Protein 3TBD (pdb70)

Secondary structure (DSSP, 8-state):
----SEEEEEETTEEEEEE--B-PPPEEGGGG-EEEEESTT-BS-SS-EEE--SS--SS--EEE-TTSTTT---GGGGSS---TT----EEBPPSTTTTS---EEEEEEEEEEEEE-S-EEEEESS---SEEEEEEESSTTSS-EEEEEEESSHHHHHS--B--GGG--GGGTT---EE-TTTTTTTSS---EEEE-SHHHHHHHHTTTT--HHHHHHHHHHSTTHHHHTEEEEEEEEEEE---TTS---TT-GGG---EEEEEE-EEEE--TTB-S-EEEETTEEEE---TTEESTTS-EE-TT-BSS-----B--STTT-B----B---

Radius of gyration: 23.11 Å; Cα contacts (8 Å, |Δi|>4): 850; chains: 1; bounding box: 42×57×72 Å

CATH classification: 2.10.25.10 (+1 more: 2.60.120.260)

Nearest PDB structures (foldseek):
  3tbd-assembly1_A  TM=1.003E+00  e=6.405E-80  Homo sapiens
  3zyg-assembly2_B  TM=9.939E-01  e=1.714E-68  Homo sapiens
  3zyi-assembly1_B  TM=9.667E-01  e=7.213E-60  Homo sapiens
  3zyj-assembly2_D  TM=9.618E-01  e=1.451E-51  Homo sapiens
  2y38-assembly1_A  TM=7.948E-01  e=8.554E-22  Mus musculus

Solvent-accessible surface area: 17023 Å² total; per-residue (Å²): 109,19,94,86,4,74,33,150,49,106,77,156,174,20,82,50,122,71,60,58,1,0,16,5,174,69,35,152,0,26,82,76,22,134,50,107,28,65,76,116,65,11,40,4,4,126,107,67,37,99,13,5,20,103,143,79,43,162,98,2,82,62,76,1,22,52,100,53,125,130,56,20,24,35,35,170,25,0,27,44,196,69,123,176,70,123,51,40,32,0,1,1,40,4,13,69,146,64,97,43,79,6,80,1,46,0,2,1,28,7,92,7,15,0,13,3,32,35,18,0,25,0,14,1,29,50,15,16,1,1,10,0,8,0,17,5,2,54,42,62,29,180,88,70,81,54,1,0,32,0,0,48,57,0,114,150,40,55,58,48,56,59,90,91,1,116,79,22,61,80,100,23,1,73,117,44,1,0,0,27,74,22,1,146,110,2,25,50,113,141,95,78,75,1,79,0,4,0,115,46,0,28,24,45,16,1,21,140,104,45,204,74,72,85,37,4,22,40,105,21,71,64,37,175,41,2,52,87,16,6,2,0,4,5,0,43,0,107,0,49,107,0,10,33,22,36,75,185,26,64,140,142,33,21,69,83,6,2,0,0,0,2,27,0,40,2,40,0,41,1,56,4,19,6,0,0,42,108,18,45,101,142,155,42,16,4,29,6,77,32,42,2,38,1,45,21,83,28,0,37,102,8,89,166,124,58,126,74,132,91,75,79,40,6,13,7,44,97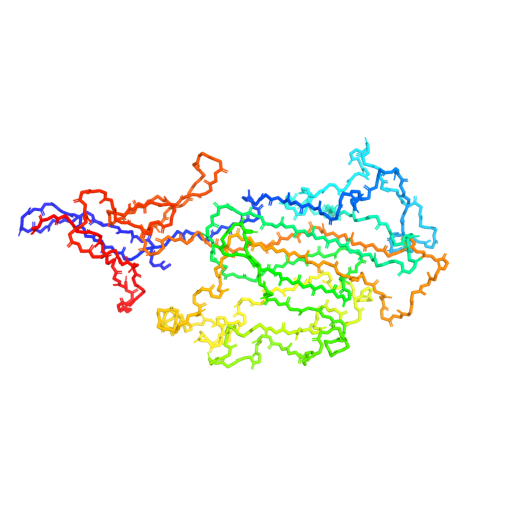,60,97,130,16,27,36,35,20,8,37,50,94,128

Sequence (331 aa):
DYDDICKSSWVTTDEGPTWEEFYACQPKKVMRLKDYVKVKVEPSSGITCGDPPERFCSHENPYLCSSNECDASNPDLAHPPRRLMFDKEEEEEGLATYWQSITWSRRYPSPLEANITLSWNKTTVELTDDVVMTFEYGRPTVMVLEKSLDNGRTWQQPYQFYAEDCMEAFGMSARRARDMSSSSAHRVLCTEEYSRWWAGSKKEKHVRFEVRDRFAIFAGPDLRNMDNLYTRRLESSAKGLKEEFFTLTDLRRMRLLRPALGGTYVQRENLYKYFYAISNIEVIGRCKCNLHANLCSMREGSLQCECEHNTTGPDCGKCKKNFRTRRSSWRAGSYLPLPHGSPNACAAAG

InterPro domains:
  IPR000742 EGF-like domain [PS00022] (475-486)
  IPR000742 EGF-like domain [PS01186] (475-486)
  IPR000742 EGF-like domain [PS50026] (452-487)
  IPR000742 EGF-like domain [SM00181] (455-487)
  IPR002049 Laminin-type EGF domain [PF00053] (287-328)
  IPR002049 Laminin-type EGF domain [PF00053] (409-456)
  IPR002049 Laminin-type EGF domain [PS01248] (373-409)
  IPR002049 Laminin-type EGF domain [PS01248] (427-456)
  IPR002049 Laminin-type EGF domain [PS50027] (409-453)
  IPR002049 Laminin-type EGF domain [SM00180] (287-344)
  IPR002049 Laminin-type EGF domain [SM00180] (353-406)
  IPR002049 Laminin-type EGF domain [SM00180] (409-451)
  IPR002049 Laminin-type EGF domain [cd00055] (286-332)
  IPR002049 Laminin-type EGF domain [cd00055] (353-401)
  IPR002049 Laminin-type EGF domain [cd00055] (409-446)
  IPR008211 Laminin, N-terminal [PF00055] (39-285)
  IPR008211 Laminin, N-terminal [PS51117] (35-286)
  IPR008211 Laminin, N-terminal [SM00136] (33-285)
  IPR050440 Laminin/Netrin Extracellular Matrix [PTHR10574] (19-499)
  IPR056863 Laminin/attractin/netrin-like, EGF domain [PF24973] (353-396)

B-factor: mean 29.26, std 12.09, range [12.83, 79.25]

GO terms:
  GO:0005886 plasma membrane (C, EXP)
  GO:0005576 extracellular region (C, TAS)
  GO:0005886 plasma membrane (C, TAS)
  GO:0005515 protein binding (F, IPI)
  GO:0005886 plasma membrane (C, IDA)

Structure (mmCIF, N/CA/C/O backbone):
data_3TBD
#
_entry.id   3TBD
#
_cell.length_a   63.134
_cell.length_b   63.134
_cell.length_c   190.640
_cell.angle_alpha   90.00
_cell.angle_beta   90.00
_cell.angle_gamma   120.00
#
_symmetry.space_group_name_H-M   'P 32 2 1'
#
loop_
_entity.id
_entity.type
_entity.pdbx_description
1 polymer Netrin-G2
2 branched 2-acetamido-2-deoxy-beta-D-glucopyranose-(1-4)-2-acetamido-2-deoxy-beta-D-glucopyranose
3 non-polymer 'CALCIUM ION'
4 non-polymer 'PHOSPHATE ION'
5 non-polymer 'CHLORIDE ION'
6 water water
#
loop_
_atom_site.group_PDB
_atom_site.id
_atom_site.type_symbol
_atom_site.label_atom_id
_atom_site.label_alt_id
_atom_site.label_comp_id
_atom_site.label_asym_id
_atom_site.label_entity_id
_atom_site.label_seq_id
_atom_site.pdbx_PDB_ins_code
_atom_site.Cartn_x
_atom_site.Cartn_y
_atom_site.Cartn_z
_atom_site.occupancy
_atom_site.B_iso_or_equiv
_atom_site.auth_seq_id
_atom_site.auth_comp_id
_atom_site.auth_asym_id
_atom_site.auth_atom_id
_atom_site.pdbx_PDB_model_num
ATOM 1 N N . ASP A 1 1 ? -11.482 15.740 25.352 1.00 37.62 1 ASP A N 1
ATOM 2 C CA . ASP A 1 1 ? -10.555 14.895 26.219 1.00 36.86 1 ASP A CA 1
ATOM 3 C C . ASP A 1 1 ? -10.305 15.664 27.524 1.00 33.25 1 ASP A C 1
ATOM 4 O O . ASP A 1 1 ? -10.386 16.901 27.452 1.00 33.57 1 ASP A O 1
ATOM 9 N N . TYR A 1 2 ? -9.956 14.998 28.657 1.00 30.19 2 TYR A N 1
ATOM 10 C CA . TYR A 1 2 ? -9.651 15.774 29.899 1.00 26.15 2 TYR A CA 1
ATOM 11 C C . TYR A 1 2 ? -10.833 16.712 30.164 1.00 23.36 2 TYR A C 1
ATOM 12 O O . TYR A 1 2 ? -10.678 17.919 30.379 1.00 22.85 2 TYR A O 1
ATOM 21 N N . ASP A 1 3 ? -12.052 16.148 30.123 1.00 22.96 3 ASP A N 1
ATOM 22 C CA A ASP A 1 3 ? -13.251 16.973 30.146 0.50 23.63 3 ASP A CA 1
ATOM 23 C CA B ASP A 1 3 ? -13.275 16.907 30.136 0.50 22.95 3 ASP A CA 1
ATOM 24 C C . ASP A 1 3 ? -13.859 17.245 31.507 1.00 22.98 3 ASP A C 1
ATOM 25 O O . ASP A 1 3 ? -14.643 18.170 31.619 1.00 22.86 3 ASP A O 1
ATOM 34 N N . ILE A 1 4 ? -13.531 16.418 32.517 1.00 22.27 4 ILE A N 1
ATOM 35 C CA . ILE A 1 4 ? -14.174 16.496 33.841 1.00 22.43 4 ILE A CA 1
ATOM 36 C C . ILE A 1 4 ? -13.134 16.822 34.880 1.00 20.09 4 ILE A C 1
ATOM 37 O O . ILE A 1 4 ? -12.105 16.150 34.858 1.00 22.28 4 ILE A O 1
ATOM 42 N N . CYS A 1 5 ? -13.372 17.779 35.772 1.00 18.76 5 CYS A N 1
ATOM 43 C CA . CYS A 1 5 ? -12.318 18.122 36.761 1.00 18.89 5 CYS A CA 1
ATOM 44 C C . CYS A 1 5 ? -12.495 17.273 38.053 1.00 19.75 5 CYS A C 1
ATOM 45 O O . CYS A 1 5 ? -11.578 17.145 38.817 1.00 20.44 5 CYS A O 1
ATOM 48 N N . LYS A 1 6 ? -13.732 16.878 38.362 1.00 20.76 6 LYS A N 1
ATOM 49 C CA . LYS A 1 6 ? -13.930 16.264 39.699 1.00 21.04 6 LYS A CA 1
ATOM 50 C C . LYS A 1 6 ? -15.207 15.407 39.603 1.00 24.47 6 LYS A C 1
ATOM 51 O O . LYS A 1 6 ? -16.103 15.695 38.796 1.00 24.44 6 LYS A O 1
ATOM 57 N N A SER A 1 7 ? -15.258 14.370 40.444 0.50 22.32 7 SER A N 1
ATOM 58 N N B SER A 1 7 ? -15.326 14.401 40.464 0.50 22.62 7 SER A N 1
ATOM 59 C CA A SER A 1 7 ? -16.420 13.516 40.561 0.50 22.96 7 SER A CA 1
ATOM 60 C CA B SER A 1 7 ? -16.571 13.660 40.523 0.50 23.45 7 SER A CA 1
ATOM 61 C C A SER A 1 7 ? -16.746 13.384 42.054 0.50 22.14 7 SER A C 1
ATOM 62 C C B SER A 1 7 ? -16.778 13.161 41.928 0.50 23.02 7 SER A C 1
ATOM 63 O O A SER A 1 7 ? -15.867 13.465 42.904 0.50 19.40 7 SER A O 1
ATOM 64 O O B SER A 1 7 ? -15.847 12.692 42.566 0.50 22.16 7 SER A O 1
ATOM 69 N N . TRP A 1 8 ? -18.029 13.265 42.369 1.00 23.27 8 TRP A N 1
ATOM 70 C CA . TRP A 1 8 ? -18.443 13.029 43.759 1.00 24.01 8 TRP A CA 1
ATOM 71 C C . TRP A 1 8 ? -18.709 11.493 43.905 1.00 27.50 8 TRP A C 1
ATOM 72 O O . TRP A 1 8 ? -19.586 10.979 43.248 1.00 26.20 8 TRP A O 1
ATOM 83 N N . VAL A 1 9 ? -17.897 10.818 44.705 1.00 29.93 9 VAL A N 1
ATOM 84 C CA . VAL A 1 9 ? -17.935 9.360 44.858 1.00 33.62 9 VAL A CA 1
ATOM 85 C C . VAL A 1 9 ? -18.025 9.052 46.361 1.00 35.63 9 VAL A C 1
ATOM 86 O O . VAL A 1 9 ? -17.982 9.928 47.199 1.00 34.54 9 VAL A O 1
ATOM 90 N N . THR A 1 10 ? -18.184 7.792 46.715 1.00 41.71 10 THR A N 1
ATOM 91 C CA . THR A 1 10 ? -18.221 7.457 48.130 1.00 46.94 10 THR A CA 1
ATOM 92 C C . THR A 1 10 ? -17.213 6.354 48.390 1.00 50.32 10 THR A C 1
ATOM 93 O O . THR A 1 10 ? -17.257 5.312 47.728 1.00 50.54 10 THR A O 1
ATOM 97 N N . THR A 1 11 ? -16.265 6.673 49.266 1.00 55.07 11 THR A N 1
ATOM 98 C CA . THR A 1 11 ? -15.292 5.734 49.818 1.00 60.79 11 THR A CA 1
ATOM 99 C C . THR A 1 11 ? -15.567 5.681 51.329 1.00 63.65 11 THR A C 1
ATOM 100 O O . THR A 1 11 ? -16.296 6.523 51.863 1.00 64.48 11 THR A O 1
ATOM 104 N N . ASP A 1 12 ? -14.994 4.727 52.051 1.00 66.83 12 ASP A N 1
ATOM 105 C CA . ASP A 1 12 ? -15.077 4.859 53.505 1.00 68.71 12 ASP A CA 1
ATOM 106 C C . ASP A 1 12 ? -13.762 5.459 53.986 1.00 68.72 12 ASP A C 1
ATOM 107 O O . ASP A 1 12 ? -12.747 4.752 53.949 1.00 69.40 12 ASP A O 1
ATOM 112 N N . GLU A 1 13 ? -13.732 6.720 54.458 1.00 68.14 13 GLU A N 1
ATOM 113 C CA . GLU A 1 13 ? -14.858 7.570 54.966 1.00 67.01 13 GLU A CA 1
ATOM 114 C C . GLU A 1 13 ? -16.053 8.290 54.277 1.00 64.71 13 GLU A C 1
ATOM 115 O O . GLU A 1 13 ? -16.219 9.504 54.443 1.00 65.48 13 GLU A O 1
ATOM 121 N N . GLY A 1 14 ? -16.907 7.539 53.580 1.00 61.21 14 GLY A N 1
ATOM 122 C CA . GLY A 1 14 ? -18.118 8.066 52.899 1.00 57.06 14 GLY A CA 1
ATOM 123 C C . GLY A 1 14 ? -17.836 8.997 51.703 1.00 52.98 14 GLY A C 1
ATOM 124 O O . GLY A 1 14 ? -16.833 8.848 50.998 1.00 52.54 14 GLY A O 1
ATOM 125 N N . PRO A 1 15 ? -18.728 9.980 51.496 1.00 49.70 15 PRO A N 1
ATOM 126 C CA . PRO A 1 15 ? -18.755 10.814 50.301 1.00 46.42 15 PRO A CA 1
ATOM 127 C C . PRO A 1 15 ? -17.528 11.699 50.183 1.00 42.93 15 PRO A C 1
ATOM 128 O O . PRO A 1 15 ? -17.136 12.371 51.163 1.00 43.11 15 PRO A O 1
ATOM 132 N N . THR A 1 16 ? -16.930 11.748 48.983 1.00 37.88 16 THR A N 1
ATOM 133 C CA . THR A 1 16 ? -15.761 12.626 48.799 1.00 33.95 16 THR A CA 1
ATOM 134 C C . THR A 1 16 ? -15.557 12.984 47.292 1.00 29.97 16 THR A C 1
ATOM 135 O O . THR A 1 16 ? -16.048 12.277 46.419 1.00 27.04 16 THR A O 1
ATOM 139 N N . TRP A 1 17 ? -14.821 14.049 47.023 1.00 27.72 17 TRP A 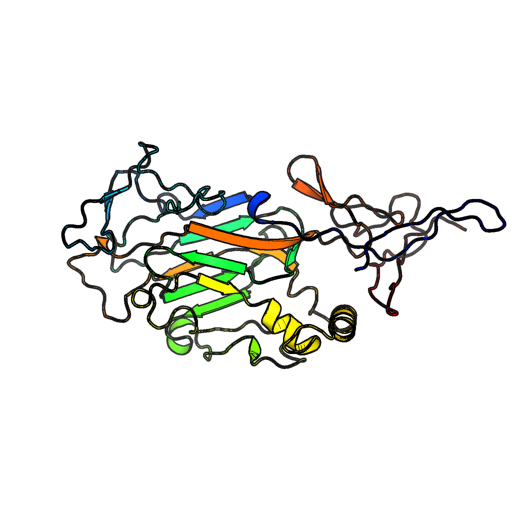N 1
ATOM 140 C CA . TRP A 1 17 ? -14.500 14.369 45.612 1.00 26.08 17 TRP A CA 1
ATOM 141 C C . TRP A 1 17 ? -13.262 13.575 45.156 1.00 25.85 17 TRP A C 1
ATOM 142 O O . TRP A 1 17 ? -12.335 13.338 45.959 1.00 27.43 17 TRP A O 1
ATOM 153 N N . GLU A 1 18 ? -13.267 13.098 43.915 1.00 23.71 18 GLU A N 1
ATOM 154 C CA A GLU A 1 18 ? -12.039 12.633 43.248 0.50 24.04 18 GLU A CA 1
ATOM 155 C CA B GLU A 1 18 ? -12.044 12.661 43.268 0.50 23.68 18 GLU A CA 1
ATOM 156 C C . GLU A 1 18 ? -11.744 13.636 42.116 1.00 23.02 18 GLU A C 1
ATOM 157 O O . GLU A 1 18 ? -12.679 14.087 41.427 1.00 21.33 18 GLU A O 1
ATOM 168 N N . PHE A 1 19 ? -10.486 13.970 41.954 1.00 21.01 19 PHE A N 1
ATOM 169 C CA . PHE A 1 19 ? -10.062 15.009 40.966 1.00 20.63 19 PHE A CA 1
ATOM 170 C C . PHE A 1 19 ? -9.397 14.443 39.780 1.00 20.01 19 PHE A C 1
ATOM 171 O O . PHE A 1 19 ? -8.660 13.416 39.876 1.00 20.16 19 PHE A O 1
ATOM 179 N N . TYR A 1 20 ? -9.576 15.114 38.639 1.00 20.53 20 TYR A N 1
ATOM 180 C CA . TYR A 1 20 ? -8.913 14.689 37.424 1.00 18.90 20 TYR A CA 1
ATOM 181 C C . TYR A 1 20 ? -8.369 15.904 36.663 1.00 19.18 20 TYR A C 1
ATOM 182 O O . TYR A 1 20 ? -8.983 16.958 36.742 1.00 18.06 20 TYR A O 1
ATOM 191 N N . ALA A 1 21 ? -7.269 15.693 35.930 1.00 18.83 21 ALA A N 1
ATOM 192 C CA . ALA A 1 21 ? -6.734 16.758 35.035 1.00 18.77 21 ALA A CA 1
ATOM 193 C C . ALA A 1 21 ? -7.836 17.214 34.040 1.00 18.71 21 ALA A C 1
ATOM 194 O O . ALA A 1 21 ? -8.588 16.370 33.490 1.00 17.79 21 ALA A O 1
ATOM 196 N N . CYS A 1 22 ? -7.973 18.524 33.817 1.00 17.90 22 CYS A N 1
ATOM 197 C CA . CYS A 1 22 ? -9.087 18.938 32.996 1.00 17.38 22 CYS A CA 1
ATOM 198 C C . CYS A 1 22 ? -8.768 20.226 32.258 1.00 17.65 22 CYS A C 1
ATOM 199 O O . CYS A 1 22 ? -8.029 21.081 32.787 1.00 16.63 22 CYS A O 1
ATOM 202 N N . GLN A 1 23 ? -9.426 20.401 31.097 1.00 17.06 23 GLN A N 1
ATOM 203 C CA . GLN A 1 23 ? -9.275 21.661 30.329 1.00 18.10 23 GLN A CA 1
ATOM 204 C C . GLN A 1 23 ? -10.602 22.146 29.747 1.00 19.35 23 GLN A C 1
ATOM 205 O O . GLN A 1 23 ? -11.549 21.331 29.554 1.00 19.02 23 GLN A O 1
ATOM 211 N N . PRO A 1 24 ? -10.735 23.469 29.529 1.00 19.30 24 PRO A N 1
ATOM 212 C CA . PRO A 1 24 ? -11.990 24.013 29.015 1.00 19.33 24 PRO A CA 1
ATOM 213 C C . PRO A 1 24 ? -12.131 23.776 27.469 1.00 18.82 24 PRO A C 1
ATOM 214 O O . PRO A 1 24 ? -11.202 23.313 26.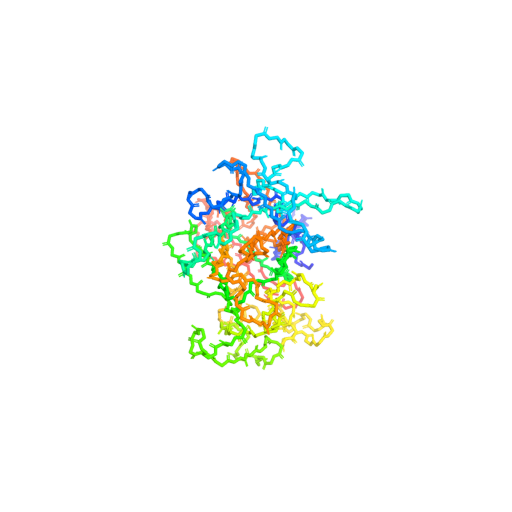788 1.00 17.96 24 PRO A O 1
ATOM 218 N N . LYS A 1 25 ? -13.332 24.048 26.968 1.00 19.51 25 LYS A N 1
ATOM 219 C CA A LYS A 1 25 ? -13.607 23.739 25.565 0.50 20.38 25 LYS A CA 1
ATOM 220 C CA B LYS A 1 25 ? -13.676 23.789 25.568 0.50 20.02 25 LYS A CA 1
ATOM 221 C C . LYS A 1 25 ? -12.974 24.794 24.642 1.00 19.19 25 LYS A C 1
ATOM 222 O O . LYS A 1 25 ? -12.625 25.885 25.067 1.00 19.72 25 LYS A O 1
ATOM 233 N N . VAL A 1 26 ? -12.773 24.360 23.412 1.00 20.87 26 VAL A N 1
ATOM 234 C CA . VAL A 1 26 ? -12.280 25.246 22.335 1.00 19.02 26 VAL A CA 1
ATOM 235 C C . VAL A 1 26 ? -13.368 26.273 22.050 1.00 18.05 26 VAL A C 1
ATOM 236 O O . VAL A 1 26 ? -14.616 25.995 22.064 1.00 18.39 26 VAL A O 1
ATOM 240 N N . MET A 1 27 ? -12.910 27.498 21.809 1.00 17.15 27 MET A N 1
ATOM 241 C CA . MET A 1 27 ? -13.764 28.670 21.569 1.00 18.21 27 MET A CA 1
ATOM 242 C C . MET A 1 27 ? -13.365 29.385 20.255 1.00 17.46 27 MET A C 1
ATOM 243 O O . MET A 1 27 ? -12.221 29.226 19.738 1.00 17.34 27 MET A O 1
ATOM 248 N N . ARG A 1 28 ? -14.319 30.150 19.745 1.00 15.88 28 ARG A N 1
ATOM 249 C CA . ARG A 1 28 ? -14.043 31.138 18.686 1.00 15.43 28 ARG A CA 1
ATOM 250 C C . ARG A 1 28 ? -13.419 32.313 19.403 1.00 15.51 28 ARG A C 1
ATOM 251 O O . ARG A 1 28 ? -14.123 33.208 19.889 1.00 18.22 28 ARG A O 1
ATOM 259 N N . LEU A 1 29 ? -12.090 32.311 19.492 1.00 15.69 29 LEU A N 1
ATOM 260 C CA . LEU A 1 29 ? -11.408 33.374 20.246 1.00 15.00 29 LEU A CA 1
ATOM 261 C C . LEU A 1 29 ? -11.563 34.768 19.591 1.00 16.85 29 LEU A C 1
ATOM 262 O O . LEU A 1 29 ? -11.506 35.788 20.292 1.00 17.08 29 LEU A O 1
ATOM 267 N N . LYS A 1 30 ? -11.892 34.868 18.297 1.00 15.89 30 LYS A N 1
ATOM 268 C CA . LYS A 1 30 ? -12.191 36.229 17.779 1.00 16.38 30 LYS A CA 1
ATOM 269 C C . LYS A 1 30 ? -13.397 36.893 18.452 1.00 17.74 30 LYS A C 1
ATOM 270 O O . LYS A 1 30 ? -13.525 38.119 18.388 1.00 19.31 30 LYS A O 1
ATOM 276 N N . ASP A 1 31 ? -14.256 36.085 19.087 1.00 16.22 31 ASP A N 1
ATOM 277 C CA . ASP A 1 31 ? -15.489 36.655 19.734 1.00 19.40 31 ASP A CA 1
ATOM 278 C C . ASP A 1 31 ? -15.111 37.389 21.050 1.00 21.02 31 ASP A C 1
ATOM 279 O O . ASP A 1 31 ? -15.948 38.129 21.618 1.00 20.67 31 ASP A O 1
ATOM 284 N N . TYR A 1 32 ? -13.860 37.169 21.525 1.00 18.69 32 TYR A N 1
ATOM 285 C CA . TYR A 1 32 ? -13.383 37.746 22.806 1.00 19.32 32 TYR A CA 1
ATOM 286 C C . TYR A 1 32 ? -12.221 38.705 22.656 1.00 19.89 32 TYR A C 1
ATOM 287 O O . TYR A 1 32 ? -11.631 39.180 23.644 1.00 21.28 32 TYR A O 1
ATOM 296 N N . VAL A 1 33 ? -11.842 38.987 21.423 1.00 18.87 33 VAL A N 1
ATOM 297 C CA . VAL A 1 33 ? -10.571 39.714 21.244 1.00 18.03 33 VAL A CA 1
ATOM 298 C C . VAL A 1 33 ? -10.795 41.222 21.377 1.00 17.89 33 VAL A C 1
ATOM 299 O O . VAL A 1 33 ? -11.890 41.712 21.091 1.00 18.26 33 VAL A O 1
ATOM 303 N N . LYS A 1 34 ? -9.762 41.924 21.804 1.00 17.25 34 LYS A N 1
ATOM 304 C CA . LYS A 1 34 ? -9.787 43.398 21.681 1.00 18.32 34 LYS A CA 1
ATOM 305 C C . LYS A 1 34 ? -8.720 43.805 20.674 1.00 18.48 34 LYS A C 1
ATOM 306 O O . LYS A 1 34 ? -7.564 43.310 20.723 1.00 19.83 34 LYS A O 1
ATOM 312 N N . VAL A 1 35 ? -9.098 44.648 19.704 1.00 19.03 35 VAL A N 1
ATOM 313 C CA . VAL A 1 35 ? -8.177 44.942 18.602 1.00 17.90 35 VAL A CA 1
ATOM 314 C C . VAL A 1 35 ? -7.628 46.389 18.696 1.00 17.54 35 VAL A C 1
ATOM 315 O O . VAL A 1 35 ? -8.394 47.309 19.104 1.00 18.36 35 VAL A O 1
ATOM 319 N N . LYS A 1 36 ? -6.408 46.595 18.270 1.00 18.16 36 LYS A N 1
ATOM 320 C CA . LYS A 1 36 ? -5.866 47.983 18.118 1.00 22.04 36 LYS A CA 1
ATOM 321 C C . LYS A 1 36 ? -5.291 48.011 16.726 1.00 22.01 36 LYS A C 1
ATOM 322 O O . LYS A 1 36 ? -4.607 47.094 16.349 1.00 22.49 36 LYS A O 1
ATOM 328 N N . VAL A 1 37 ? -5.613 49.027 15.915 1.00 18.75 37 VAL A N 1
ATOM 329 C CA . VAL A 1 37 ? -4.968 49.136 14.621 1.00 19.26 37 VAL A CA 1
ATOM 330 C C . VAL A 1 37 ? -4.169 50.452 14.613 1.00 20.23 37 VAL A C 1
ATOM 331 O O . VAL A 1 37 ? -4.743 51.499 15.108 1.00 19.96 37 VAL A O 1
ATOM 335 N N . GLU A 1 38 ? -2.913 50.328 14.192 1.00 19.65 38 GLU A N 1
ATOM 336 C CA . GLU A 1 38 ? -1.886 51.443 14.221 1.00 21.37 38 GLU A CA 1
ATOM 337 C C . GLU A 1 38 ? -1.188 51.470 12.897 1.00 22.55 38 GLU A C 1
ATOM 338 O O . GLU A 1 38 ? -1.093 50.444 12.205 1.00 21.33 38 GLU A O 1
ATOM 344 N N . PRO A 1 39 ? -0.572 52.616 12.514 1.00 24.11 39 PRO A N 1
ATOM 345 C CA . PRO A 1 39 ? -0.474 53.870 13.244 1.00 26.43 39 PRO A CA 1
ATOM 346 C C . PRO A 1 39 ? -1.790 54.667 13.106 1.00 27.74 39 PRO A C 1
ATOM 347 O O . PRO A 1 39 ? -2.636 54.337 12.285 1.00 23.97 39 PRO A O 1
ATOM 351 N N . SER A 1 40 ? -1.965 55.720 13.918 1.00 28.66 40 SER A N 1
ATOM 352 C CA A SER A 1 40 ? -3.118 56.629 13.792 0.50 29.16 40 SER A CA 1
ATOM 353 C CA B SER A 1 40 ? -3.169 56.542 13.797 0.50 28.52 40 SER A CA 1
ATOM 354 C C . SER A 1 40 ? -3.344 56.986 12.338 1.00 27.06 40 SER A C 1
ATOM 355 O O . SER A 1 40 ? -2.357 57.276 11.617 1.00 31.73 40 SER A O 1
ATOM 360 N N . GLY A 1 41 ? -4.588 56.952 11.876 1.00 27.15 41 GLY A N 1
ATOM 361 C CA . GLY A 1 41 ? -4.914 57.427 10.505 1.00 24.93 41 GLY A CA 1
ATOM 362 C C . GLY A 1 41 ? -4.778 56.299 9.423 1.00 24.35 41 GLY A C 1
ATOM 363 O O . GLY A 1 41 ? -5.022 56.560 8.228 1.00 22.79 41 GLY A O 1
ATOM 364 N N . ILE A 1 42 ? -4.255 55.105 9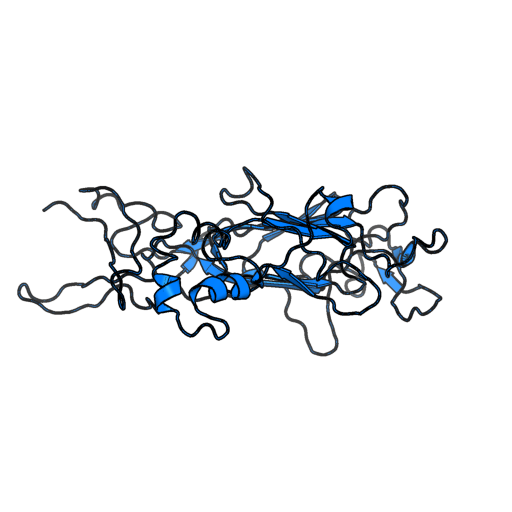.802 1.00 21.04 42 ILE A N 1
ATOM 365 C CA . ILE A 1 42 ? -4.084 54.028 8.833 1.00 19.96 42 ILE A CA 1
ATOM 366 C C . ILE A 1 42 ? -5.375 53.459 8.217 1.00 17.82 42 ILE A C 1
ATOM 367 O O . ILE A 1 42 ? -5.335 52.976 7.055 1.00 19.07 42 ILE A O 1
ATOM 372 N N . THR A 1 43 ? -6.496 53.479 8.950 1.00 18.71 43 THR A N 1
ATOM 373 C CA . THR A 1 43 ? -7.796 53.039 8.458 1.00 19.01 43 THR A CA 1
ATOM 374 C C . THR A 1 43 ? -8.250 54.002 7.371 1.00 22.57 43 THR A C 1
ATOM 375 O O . THR A 1 43 ? -8.026 55.229 7.507 1.00 22.08 43 THR A O 1
ATOM 379 N N . CYS A 1 44 ? -8.827 53.473 6.290 1.00 19.84 44 CYS A N 1
ATOM 380 C CA . CYS A 1 44 ? -9.172 54.363 5.138 1.00 21.24 44 CYS A CA 1
ATOM 381 C C . CYS A 1 44 ? -10.354 55.320 5.582 1.00 22.09 44 CYS A C 1
ATOM 382 O O . CYS A 1 44 ? -11.128 55.029 6.535 1.00 20.84 44 CYS A O 1
ATOM 385 N N . GLY A 1 45 ? -10.557 56.423 4.849 1.00 20.13 45 GLY A N 1
ATOM 386 C CA . GLY A 1 45 ? -11.922 56.979 4.836 1.00 22.49 45 GLY A CA 1
ATOM 387 C C . GLY A 1 45 ? -12.061 58.286 5.582 1.00 25.82 45 GLY A C 1
ATOM 388 O O . GLY A 1 45 ? -13.177 58.851 5.613 1.00 24.49 45 GLY A O 1
ATOM 389 N N . ASP A 1 46 ? -10.953 58.773 6.125 1.00 25.81 46 ASP A N 1
ATOM 390 C CA . ASP A 1 46 ? -10.959 60.080 6.868 1.00 30.56 46 ASP A CA 1
ATOM 391 C C . ASP A 1 46 ? -9.685 60.838 6.453 1.00 29.69 46 ASP A C 1
ATOM 392 O O . ASP A 1 46 ? -8.605 60.698 7.048 1.00 29.28 46 ASP A O 1
ATOM 397 N N . PRO A 1 47 ? -9.784 61.636 5.355 1.00 30.79 47 PRO A N 1
ATOM 398 C CA . PRO A 1 47 ? -10.931 62.000 4.543 1.00 32.30 47 PRO A CA 1
ATOM 399 C C . PRO A 1 47 ? -11.327 60.864 3.581 1.00 33.00 47 PRO A C 1
ATOM 400 O O . PRO A 1 47 ? -10.442 59.969 3.313 1.00 32.52 47 PRO A O 1
ATOM 404 N N . PRO A 1 48 ? -12.559 60.932 3.004 1.00 33.73 48 PRO A N 1
ATOM 405 C CA . PRO A 1 48 ? -12.972 59.951 2.018 1.00 33.21 48 PRO A CA 1
ATOM 406 C C . PRO A 1 48 ? -11.966 59.836 0.901 1.00 32.60 48 PRO A C 1
ATOM 407 O O . PRO A 1 48 ? -11.273 60.804 0.570 1.00 33.10 48 PRO A O 1
ATOM 411 N N . GLU A 1 49 ? -11.786 58.612 0.422 1.00 32.20 49 GLU A N 1
ATOM 412 C CA . GLU A 1 49 ? -10.765 58.313 -0.572 1.00 29.95 49 GLU A CA 1
ATOM 413 C C . GLU A 1 49 ? -11.283 57.191 -1.504 1.00 30.19 49 GLU A C 1
ATOM 414 O O . GLU A 1 49 ? -11.904 56.236 -1.057 1.00 32.12 49 GLU A O 1
ATOM 420 N N . ARG A 1 50 ? -10.987 57.244 -2.787 1.00 31.34 50 ARG A N 1
ATOM 421 C CA . ARG A 1 50 ? -11.438 56.165 -3.669 1.00 30.17 50 ARG A CA 1
ATOM 422 C C . ARG A 1 50 ? -10.380 55.052 -3.744 1.00 28.90 50 ARG A C 1
ATOM 423 O O . ARG A 1 50 ? -9.245 55.216 -3.286 1.00 27.60 50 ARG A O 1
ATOM 431 N N . PHE A 1 51 ? -10.766 53.935 -4.309 1.00 26.35 51 PHE A N 1
ATOM 432 C CA . PHE A 1 51 ? -9.820 52.811 -4.461 1.00 25.30 51 PHE A CA 1
ATOM 433 C C . PHE A 1 51 ? -10.295 51.962 -5.604 1.00 25.95 51 PHE A C 1
ATOM 434 O O . PHE A 1 51 ? -11.485 52.050 -6.001 1.00 29.65 51 PHE A O 1
ATOM 442 N N . CYS A 1 52 ? -9.403 51.140 -6.148 1.00 27.96 52 CYS A N 1
ATOM 443 C CA . CYS A 1 52 ? -9.747 50.266 -7.263 1.00 28.75 52 CYS A CA 1
ATOM 444 C C . CYS A 1 52 ? -10.343 48.952 -6.769 1.00 33.78 52 CYS A C 1
ATOM 445 O O . CYS A 1 52 ? -9.769 48.283 -5.909 1.00 30.04 52 CYS A O 1
ATOM 448 N N . SER A 1 53 ? -11.497 48.588 -7.318 1.00 38.62 53 SER A N 1
ATOM 449 C CA . SER A 1 53 ? -12.173 47.355 -6.934 1.00 45.93 53 SER A CA 1
ATOM 450 C C . SER A 1 53 ? -12.026 45.988 -7.594 1.00 51.24 53 SER A C 1
ATOM 451 O O . SER A 1 53 ? -12.973 45.202 -7.635 1.00 52.57 53 SER A O 1
ATOM 454 N N . HIS A 1 54 ? -10.833 45.711 -8.111 1.00 57.50 54 HIS A N 1
ATOM 455 C CA . HIS A 1 54 ? -10.560 44.439 -8.769 1.00 63.72 54 HIS A CA 1
ATOM 456 C C . HIS A 1 54 ? -11.743 44.137 -9.684 1.00 66.03 54 HIS A C 1
ATOM 457 O O . HIS A 1 54 ? -12.489 43.185 -9.456 1.00 66.71 54 HIS A O 1
ATOM 464 N N . GLU A 1 55 ? -11.908 44.955 -10.718 1.00 68.26 55 GLU A N 1
ATOM 465 C CA . GLU A 1 55 ? -13.001 44.779 -11.667 1.00 70.82 55 GLU A CA 1
ATOM 466 C C . GLU A 1 55 ? -12.625 45.303 -13.049 1.00 70.74 55 GLU A C 1
ATOM 467 O O . GLU A 1 55 ? -13.165 44.857 -14.061 1.00 71.47 55 GLU A O 1
ATOM 473 N N . ASN A 1 56 ? -11.696 46.253 -13.084 1.00 69.66 56 ASN A N 1
ATOM 474 C CA . ASN A 1 56 ? -11.072 46.762 -11.868 1.00 68.35 56 ASN A CA 1
ATOM 475 C C . ASN A 1 56 ? -11.954 47.777 -11.148 1.00 66.57 56 ASN A C 1
ATOM 476 O O . ASN A 1 56 ? -11.819 47.985 -9.942 1.00 67.09 56 ASN A O 1
ATOM 481 N N . PRO A 1 57 ? -12.856 48.406 -11.894 1.00 64.73 57 PRO A N 1
ATOM 482 C CA . PRO A 1 57 ? -12.993 48.136 -13.329 1.00 64.19 57 PRO A CA 1
ATOM 483 C C . PRO A 1 57 ? -12.307 49.204 -14.175 1.00 63.60 57 PRO A C 1
ATOM 484 O O . PRO A 1 57 ? -12.951 49.833 -15.014 1.00 62.68 57 PRO A O 1
ATOM 488 N N . TYR A 1 58 ? -11.012 49.400 -13.951 1.00 61.05 58 TYR A N 1
ATOM 489 C CA . TYR A 1 58 ? -10.247 50.392 -14.698 1.00 58.63 58 TYR A CA 1
ATOM 490 C C . TYR A 1 58 ? -10.491 51.797 -14.159 1.00 55.44 58 TYR A C 1
ATOM 491 O O . TYR A 1 58 ? -9.563 52.599 -14.046 1.00 53.37 58 TYR A O 1
ATOM 500 N N . LEU A 1 59 ? -11.744 52.090 -13.828 1.00 51.17 59 LEU A N 1
ATOM 501 C CA . LEU A 1 59 ? -12.112 53.399 -13.303 1.00 48.83 59 LEU A CA 1
ATOM 502 C C . LEU A 1 59 ? -11.530 53.620 -11.911 1.00 46.44 59 LEU A C 1
ATOM 503 O O . LEU A 1 59 ? -10.771 54.563 -11.688 1.00 44.94 59 LEU A O 1
ATOM 508 N N . CYS A 1 60 ? -11.891 52.745 -10.978 1.00 43.07 60 CYS A N 1
ATOM 509 C CA . CYS A 1 60 ? -11.396 52.847 -9.573 1.00 40.86 60 CYS A CA 1
ATOM 510 C C . CYS A 1 60 ? -12.114 53.963 -8.863 1.00 39.41 60 CYS A C 1
ATOM 511 O O . CYS A 1 60 ? -11.472 54.852 -8.285 1.00 39.64 60 CYS A O 1
ATOM 514 N N . SER A 1 61 ? -13.428 53.884 -8.842 1.00 38.95 61 SER A N 1
ATOM 515 C CA A SER A 1 61 ? -14.245 54.991 -8.345 0.50 39.34 61 SER A CA 1
ATOM 516 C CA B SER A 1 61 ? -14.260 54.988 -8.358 0.50 38.39 61 SER A CA 1
ATOM 517 C C . SER A 1 61 ? -15.097 54.624 -7.145 1.00 39.84 61 SER A C 1
ATOM 518 O O . SER A 1 61 ? -15.940 55.429 -6.704 1.00 41.10 61 SER A O 1
ATOM 523 N N . ASN A 1 62 ? -14.871 53.420 -6.597 1.00 39.52 62 ASN A N 1
ATOM 524 C CA . ASN A 1 62 ? -15.398 53.058 -5.274 1.00 39.67 62 ASN A CA 1
ATOM 525 C C . ASN A 1 62 ? -14.809 53.974 -4.217 1.00 37.68 62 ASN A C 1
ATOM 526 O O . ASN A 1 62 ? -13.738 54.485 -4.389 1.00 35.23 62 ASN A O 1
ATOM 531 N N . GLU A 1 63 ? -15.522 54.156 -3.118 1.00 35.78 63 GLU A N 1
ATOM 532 C CA . GLU A 1 63 ? -15.112 55.143 -2.152 1.00 33.86 63 GLU A CA 1
ATOM 533 C C . GLU A 1 63 ? -15.101 54.502 -0.766 1.00 30.34 63 GLU A C 1
ATOM 534 O O . GLU A 1 63 ? -16.041 53.817 -0.414 1.00 30.67 63 GLU A O 1
ATOM 540 N N . CYS A 1 64 ? -14.043 54.752 0.016 1.00 29.54 64 CYS A N 1
ATOM 541 C CA . CYS A 1 64 ? -14.088 54.515 1.493 1.00 27.51 64 CYS A CA 1
ATOM 542 C C . CYS A 1 64 ? -14.316 55.883 2.209 1.00 27.53 64 CYS A C 1
ATOM 543 O O . CYS A 1 64 ? -13.582 56.851 1.990 1.00 27.91 64 CYS A O 1
ATOM 546 N N . ASP A 1 65 ? -15.382 55.933 3.009 1.00 27.47 65 ASP A N 1
ATOM 547 C CA . ASP A 1 65 ? -15.785 57.142 3.761 1.00 29.18 65 ASP A CA 1
ATOM 548 C C . ASP A 1 65 ? -16.179 56.754 5.154 1.00 26.89 65 ASP A C 1
ATOM 549 O O . ASP A 1 65 ? -17.200 56.061 5.353 1.00 30.16 65 ASP A O 1
ATOM 554 N N . ALA A 1 66 ? -15.342 57.144 6.099 1.00 28.33 66 ALA A N 1
ATOM 555 C CA . ALA A 1 66 ? -15.444 56.704 7.450 1.00 29.74 66 ALA A CA 1
ATOM 556 C C . ALA A 1 66 ? -16.774 57.186 8.103 1.00 33.24 66 ALA A C 1
ATOM 557 O O . ALA A 1 66 ? -17.272 56.591 9.077 1.00 31.50 66 ALA A O 1
ATOM 559 N N . SER A 1 67 ? -17.371 58.222 7.483 1.00 34.09 67 SER A N 1
ATOM 560 C CA . SER A 1 67 ? -18.551 58.897 8.032 1.00 36.32 67 SER A CA 1
ATOM 561 C C . SER A 1 67 ? -19.860 58.272 7.569 1.00 35.80 67 SER A C 1
ATOM 562 O O . SER A 1 67 ? -20.925 58.567 8.104 1.00 38.07 67 SER A O 1
ATOM 565 N N . ASN A 1 68 ? -19.805 57.414 6.577 1.00 35.17 68 ASN A N 1
ATOM 566 C CA . ASN A 1 68 ? -20.965 56.775 6.022 1.00 36.33 68 ASN A CA 1
ATOM 567 C C . ASN A 1 68 ? -20.885 55.249 6.266 1.00 36.99 68 ASN A C 1
ATOM 568 O O . ASN A 1 68 ? -20.029 54.585 5.668 1.00 35.36 68 ASN A O 1
ATOM 573 N N . PRO A 1 69 ? -21.804 54.672 7.097 1.00 38.94 69 PRO A N 1
ATOM 574 C CA . PRO A 1 69 ? -21.781 53.212 7.405 1.00 38.37 69 PRO A CA 1
ATOM 575 C C . PRO A 1 69 ? -21.734 52.308 6.217 1.00 38.27 69 PRO A C 1
ATOM 576 O O . PRO A 1 69 ? -21.165 51.219 6.315 1.00 37.49 69 PRO A O 1
ATOM 580 N N . ASP A 1 70 ? -22.305 52.744 5.088 1.00 36.22 70 ASP A N 1
ATOM 581 C CA . ASP A 1 70 ? -22.250 51.966 3.884 1.00 35.07 70 ASP A CA 1
ATOM 582 C C . ASP A 1 70 ? -20.883 51.869 3.244 1.00 33.20 70 ASP A C 1
ATOM 583 O O . ASP A 1 70 ? -20.651 50.975 2.423 1.00 33.39 70 ASP A O 1
ATOM 588 N N . LEU A 1 71 ? -20.025 52.813 3.597 1.00 29.50 71 LEU A N 1
ATOM 589 C CA . LEU A 1 71 ? -18.746 52.943 2.979 1.00 27.77 71 LEU A CA 1
ATOM 590 C C . LEU A 1 71 ? -17.588 52.935 3.975 1.00 25.32 71 LEU A C 1
ATOM 591 O O . LEU A 1 71 ? -16.478 53.274 3.605 1.00 23.13 71 LEU A O 1
ATOM 596 N N . ALA A 1 72 ? -17.872 52.612 5.215 1.00 23.57 72 ALA A N 1
ATOM 597 C CA . ALA A 1 72 ? -16.821 52.658 6.255 1.00 23.68 72 ALA A CA 1
ATOM 598 C C . ALA A 1 72 ? -16.277 51.239 6.489 1.00 19.46 72 ALA A C 1
ATOM 599 O O . ALA A 1 72 ? -17.051 50.252 6.387 1.00 21.25 72 ALA A O 1
ATOM 601 N N . HIS A 1 73 ? -15.018 51.183 6.898 1.00 21.09 73 HIS A N 1
ATOM 602 C CA . HIS A 1 73 ? -14.289 49.838 7.104 1.00 17.93 73 HIS A CA 1
ATOM 603 C C . HIS A 1 73 ? -13.498 49.809 8.404 1.00 18.46 73 HIS A C 1
ATOM 604 O O . HIS A 1 73 ? -12.274 49.641 8.387 1.00 18.90 73 HIS A O 1
ATOM 611 N N . PRO A 1 74 ? -14.208 49.915 9.526 1.00 20.80 74 PRO A N 1
ATOM 612 C CA . PRO A 1 74 ? -13.542 49.936 10.823 1.00 20.20 74 PRO A CA 1
ATOM 613 C C . PRO A 1 74 ? -12.994 48.537 11.209 1.00 19.93 74 PRO A C 1
ATOM 614 O O . PRO A 1 74 ? -13.441 47.516 10.660 1.00 19.20 74 PRO A O 1
ATOM 618 N N . PRO A 1 75 ? -12.101 48.505 12.173 1.00 20.15 75 PRO A N 1
ATOM 619 C CA . PRO A 1 75 ? -11.430 47.232 12.543 1.00 18.21 75 PRO A CA 1
ATOM 620 C C . PRO A 1 75 ? -12.403 46.136 12.976 1.00 19.78 75 PRO A C 1
ATOM 621 O O . PRO A 1 75 ? -12.088 44.936 12.755 1.00 18.36 75 PRO A O 1
ATOM 625 N N . ARG A 1 76 ? -13.556 46.480 13.569 1.00 19.85 76 ARG A N 1
ATOM 626 C CA A ARG A 1 76 ? -14.433 45.415 14.046 0.50 20.14 76 ARG A CA 1
ATOM 627 C CA B ARG A 1 76 ? -14.463 45.428 14.038 0.50 20.01 76 ARG A CA 1
ATOM 628 C C . ARG A 1 76 ? -14.954 44.490 12.916 1.00 18.56 76 ARG A C 1
ATOM 629 O O . ARG A 1 76 ? -15.420 43.402 13.188 1.00 18.99 76 ARG A O 1
ATOM 644 N N . LEU A 1 77 ? -14.956 44.957 11.655 1.00 19.68 77 LEU A N 1
ATOM 645 C CA . LEU A 1 77 ? -15.360 44.103 10.552 1.00 17.27 77 LEU A CA 1
ATOM 646 C C . LEU A 1 77 ? -14.409 42.899 10.358 1.00 17.89 77 LEU A C 1
ATOM 647 O O . LEU A 1 77 ? -14.738 42.051 9.569 1.00 17.49 77 LEU A O 1
ATOM 652 N N . MET A 1 78 ? -13.276 42.849 11.037 1.00 16.60 78 MET A N 1
ATOM 653 C CA . MET A 1 78 ? -12.370 41.696 10.879 1.00 15.29 78 MET A CA 1
ATOM 654 C C . MET A 1 78 ? -12.929 40.485 11.679 1.00 16.64 78 MET A C 1
ATOM 655 O O . MET A 1 78 ? -12.348 39.381 11.556 1.00 16.61 78 MET A O 1
ATOM 660 N N . PHE A 1 79 ? -13.955 40.680 12.517 1.00 17.32 79 PHE A N 1
ATOM 661 C CA . PHE A 1 79 ? -14.336 39.634 13.491 1.00 16.56 79 PHE A CA 1
ATOM 662 C C . PHE A 1 79 ? -15.837 39.282 13.471 1.00 18.59 79 PHE A C 1
ATOM 663 O O . PHE A 1 79 ? -16.293 38.517 14.367 1.00 17.83 79 PHE A O 1
ATOM 671 N N . ASP A 1 80 ? -16.581 39.921 12.570 1.00 18.69 80 ASP A N 1
ATOM 672 C CA . ASP A 1 80 ? -18.026 39.797 12.602 1.00 19.04 80 ASP A CA 1
ATOM 673 C C . ASP A 1 80 ? -18.534 38.494 11.943 1.00 20.35 80 ASP A C 1
ATOM 674 O O . ASP A 1 80 ? -17.750 37.747 11.335 1.00 19.82 80 ASP A O 1
ATOM 679 N N . LYS A 1 81 ? -19.848 38.296 12.035 1.00 19.96 81 LYS A N 1
ATOM 680 C CA . LYS A 1 81 ? -20.483 37.191 11.303 1.00 22.48 81 LYS A CA 1
ATOM 681 C C . LYS A 1 81 ? -20.868 37.711 9.956 1.00 22.56 81 LYS A C 1
ATOM 682 O O . LYS A 1 81 ? -21.492 38.792 9.902 1.00 26.15 81 LYS A O 1
ATOM 688 N N . GLU A 1 82 ? -20.578 36.973 8.899 1.00 20.96 82 GLU A N 1
ATOM 689 C CA . GLU A 1 82 ? -20.822 37.465 7.533 1.00 21.48 82 GLU A CA 1
ATOM 690 C C . GLU A 1 82 ? -21.920 36.640 6.892 1.00 22.16 82 GLU A C 1
ATOM 691 O O . GLU A 1 82 ? -21.889 35.435 6.975 1.00 20.64 82 GLU A O 1
ATOM 697 N N . GLU A 1 83 ? -22.856 37.342 6.301 1.00 23.85 83 GLU A N 1
ATOM 698 C CA A GLU A 1 83 ? -23.853 36.635 5.537 0.50 25.70 83 GLU A CA 1
ATOM 699 C CA B GLU A 1 83 ? -23.931 36.811 5.448 0.50 25.99 83 GLU A CA 1
ATOM 700 C C . GLU A 1 83 ? -23.390 36.360 4.095 1.00 26.50 83 GLU A C 1
ATOM 701 O O . GLU A 1 83 ? -22.468 36.976 3.532 1.00 24.30 83 GLU A O 1
ATOM 712 N N . GLU A 1 84 ? -23.981 35.327 3.494 1.00 26.73 84 GLU A N 1
ATOM 713 C CA A GLU A 1 84 ? -23.545 34.914 2.168 0.50 26.54 84 GLU A CA 1
ATOM 714 C CA B GLU A 1 84 ? -23.582 34.907 2.157 0.50 26.38 84 GLU A CA 1
ATOM 715 C C . GLU A 1 84 ? -23.571 36.110 1.159 1.00 27.15 84 GLU A C 1
ATOM 716 O O . GLU A 1 84 ? -24.533 36.944 1.149 1.00 26.80 84 GLU A O 1
ATOM 727 N N . GLY A 1 85 ? -22.490 36.226 0.376 1.00 26.10 85 GLY A N 1
ATOM 728 C CA . GLY A 1 85 ? -22.378 37.260 -0.644 1.00 26.68 85 GLY A CA 1
ATOM 729 C C . GLY A 1 85 ? -21.924 38.632 -0.116 1.00 25.43 85 GLY A C 1
ATOM 730 O O . GLY A 1 85 ? -21.804 39.560 -0.922 1.00 25.68 85 GLY A O 1
ATOM 731 N N . LEU A 1 86 ? -21.660 38.746 1.191 1.00 24.67 86 LEU A N 1
ATOM 732 C CA . LEU A 1 86 ? -21.388 40.092 1.786 1.00 26.24 86 LEU A CA 1
ATOM 733 C C . LEU A 1 86 ? -20.185 40.015 2.774 1.00 22.86 86 LEU A C 1
ATOM 734 O O . LEU A 1 86 ? -20.388 40.182 3.989 1.00 26.02 86 LEU A O 1
ATOM 739 N N . ALA A 1 87 ? -18.981 39.769 2.244 1.00 23.20 87 ALA A N 1
ATOM 740 C CA . ALA A 1 87 ? -17.739 39.934 3.076 1.00 22.86 87 ALA A CA 1
ATOM 741 C C . ALA A 1 87 ? -17.679 41.359 3.596 1.00 21.95 87 ALA A C 1
ATOM 742 O O . ALA A 1 87 ? -18.089 42.332 2.877 1.00 22.37 87 ALA A O 1
ATOM 744 N N . THR A 1 88 ? -17.214 41.528 4.815 1.00 19.20 88 THR A N 1
ATOM 745 C CA . THR A 1 88 ? -17.058 42.897 5.393 1.00 19.24 88 THR A CA 1
ATOM 746 C C . THR A 1 88 ? -15.624 42.959 5.856 1.00 18.75 88 THR A C 1
ATOM 747 O O . THR A 1 88 ? -15.096 41.967 6.416 1.00 18.21 88 THR A O 1
ATOM 751 N N . TYR A 1 89 ? -14.988 44.095 5.645 1.00 18.29 89 TYR A N 1
ATOM 752 C CA . TYR A 1 89 ? -13.569 44.115 5.940 1.00 17.92 89 TYR A CA 1
ATOM 753 C C . TYR A 1 89 ? -13.083 45.454 6.447 1.00 18.89 89 TYR A C 1
ATOM 754 O O . TYR A 1 89 ? -13.616 46.478 6.072 1.00 19.23 89 TYR A O 1
ATOM 763 N N . TRP A 1 90 ? -12.051 45.375 7.284 1.00 17.85 90 TRP A N 1
ATOM 764 C CA . TRP A 1 90 ? -11.235 46.538 7.624 1.00 17.31 90 TRP A CA 1
ATOM 765 C C . TRP A 1 90 ? -10.480 46.871 6.395 1.00 17.83 90 TRP A C 1
ATOM 766 O O . TRP A 1 90 ? -10.047 45.971 5.652 1.00 17.67 90 TRP A O 1
ATOM 777 N N . GLN A 1 91 ? -10.208 48.177 6.178 1.00 16.94 91 GLN A N 1
ATOM 778 C CA . GLN A 1 91 ? -9.434 48.529 4.965 1.00 15.77 91 GLN A CA 1
ATOM 779 C C . GLN A 1 91 ? -8.487 49.686 5.258 1.00 16.84 91 GLN A C 1
ATOM 780 O O . GLN A 1 91 ? -8.892 50.659 5.933 1.00 18.68 91 GLN A O 1
ATOM 786 N N . SER A 1 92 ? -7.247 49.582 4.849 1.00 15.18 92 SER A N 1
ATOM 787 C CA . SER A 1 92 ? -6.256 50.673 5.042 1.00 16.34 92 SER A CA 1
ATOM 788 C C . SER A 1 92 ? -6.453 51.772 3.967 1.00 17.00 92 SER A C 1
ATOM 789 O O . SER A 1 92 ? -7.133 51.575 2.925 1.00 17.55 92 SER A O 1
ATOM 792 N N . ILE A 1 93 ? -5.782 52.931 4.181 1.00 18.28 93 ILE A N 1
ATOM 793 C CA . ILE A 1 93 ? -5.697 53.854 3.083 1.00 18.17 93 ILE A CA 1
ATOM 794 C C . ILE A 1 93 ? -4.930 53.218 1.958 1.00 19.45 93 ILE A C 1
ATOM 795 O O . ILE A 1 93 ? -4.186 52.203 2.142 1.00 19.83 93 ILE A O 1
ATOM 800 N N . THR A 1 94 ? -5.079 53.757 0.744 1.00 18.06 94 THR A N 1
ATOM 801 C CA . THR A 1 94 ? -4.272 53.254 -0.371 1.00 17.63 94 THR A CA 1
ATOM 802 C C . THR A 1 94 ? -2.862 53.653 -0.267 1.00 20.43 94 THR A C 1
ATOM 803 O O . THR A 1 94 ? -2.500 54.452 0.631 1.00 19.98 94 THR A O 1
ATOM 807 N N . TRP A 1 95 ? -2.010 53.127 -1.126 1.00 19.51 95 TRP A N 1
ATOM 808 C CA . TRP A 1 95 ? -0.593 53.463 -1.042 1.00 18.74 95 TRP A CA 1
ATOM 809 C C . TRP A 1 95 ? -0.250 54.851 -1.712 1.00 17.39 95 TRP A C 1
ATOM 810 O O . TRP A 1 95 ? 0.795 54.952 -2.402 1.00 18.99 95 TRP A O 1
ATOM 821 N N . SER A 1 96 ? -1.105 55.813 -1.461 1.00 19.64 96 SER A N 1
ATOM 822 C CA . SER A 1 96 ? -0.924 57.158 -2.083 1.00 20.95 96 SER A CA 1
ATOM 823 C C . SER A 1 96 ? 0.392 57.817 -1.616 1.00 20.65 96 SER A C 1
ATOM 824 O O . SER A 1 96 ? 0.822 58.823 -2.269 1.00 22.43 96 SER A O 1
ATOM 827 N N . ARG A 1 97 ? 1.007 57.323 -0.542 1.00 19.49 97 ARG A N 1
ATOM 828 C CA A ARG A 1 97 ? 2.300 57.844 -0.035 0.50 21.12 97 ARG A CA 1
ATOM 829 C CA B ARG A 1 97 ? 2.264 57.895 -0.054 0.50 21.02 97 ARG A CA 1
ATOM 830 C C . ARG A 1 97 ? 3.517 57.198 -0.645 1.00 20.38 97 ARG A C 1
ATOM 831 O O . ARG A 1 97 ? 4.674 57.528 -0.260 1.00 21.11 97 ARG A O 1
ATOM 846 N N . TYR A 1 98 ? 3.305 56.260 -1.593 1.00 18.90 98 TYR A N 1
ATOM 847 C CA . TYR A 1 98 ? 4.414 55.496 -2.206 1.00 16.00 98 TYR A CA 1
ATOM 848 C C . TYR A 1 98 ? 5.472 56.562 -2.682 1.00 18.73 98 TYR A C 1
ATOM 849 O O . TYR A 1 98 ? 5.040 57.519 -3.342 1.00 18.03 98 TYR A O 1
ATOM 858 N N . PRO A 1 99 ? 6.785 56.358 -2.466 1.00 19.05 99 PRO A N 1
ATOM 859 C CA . PRO A 1 99 ? 7.535 55.175 -2.089 1.00 18.35 99 PRO A CA 1
ATOM 860 C C . PRO A 1 99 ? 7.727 55.021 -0.580 1.00 20.06 99 PRO A C 1
ATOM 861 O O . PRO A 1 99 ? 8.387 54.087 -0.209 1.00 22.61 99 PRO A O 1
ATOM 865 N N . SER A 1 100 ? 7.061 55.851 0.223 1.00 19.32 100 SER A N 1
ATOM 866 C CA . SER A 1 100 ? 7.020 55.633 1.730 1.00 19.80 100 SER A CA 1
ATOM 867 C C . SER A 1 100 ? 6.273 54.247 1.916 1.00 21.28 100 SER A C 1
ATOM 868 O O . SER A 1 100 ? 5.256 54.014 1.253 1.00 22.03 100 SER A O 1
ATOM 871 N N . PRO A 1 101 ? 6.755 53.383 2.822 1.00 21.76 101 PRO A N 1
ATOM 872 C CA . PRO A 1 101 ? 6.121 52.068 3.069 1.00 21.05 101 PRO A CA 1
ATOM 873 C C . PRO A 1 101 ? 4.684 52.201 3.442 1.00 19.79 101 PRO A C 1
ATOM 874 O O . PRO A 1 101 ? 4.320 53.124 4.145 1.00 21.42 101 PRO A O 1
ATOM 878 N N . LEU A 1 102 ? 3.882 51.192 3.038 1.00 19.92 102 LEU A N 1
ATOM 879 C CA . LEU A 1 102 ? 2.543 51.150 3.525 1.00 19.49 102 LEU A CA 1
ATOM 880 C C . LEU A 1 102 ? 2.513 50.052 4.631 1.00 18.02 102 LEU A C 1
ATOM 881 O O . LEU A 1 102 ? 2.616 48.868 4.321 1.00 20.18 102 LEU A O 1
ATOM 886 N N . GLU A 1 103 ? 2.415 50.492 5.879 1.00 19.00 103 GLU A N 1
ATOM 887 C CA . GLU A 1 103 ? 2.685 49.607 7.063 1.00 19.39 103 GLU A CA 1
ATOM 888 C C . GLU A 1 103 ? 1.524 49.762 8.008 1.00 20.52 103 GLU A C 1
ATOM 889 O O . GLU A 1 103 ? 1.034 50.880 8.209 1.00 19.59 103 GLU A O 1
ATOM 895 N N . ALA A 1 104 ? 0.990 48.631 8.520 1.00 19.08 104 ALA A N 1
ATOM 896 C CA . ALA A 1 104 ? -0.049 48.702 9.512 1.00 20.15 104 ALA A CA 1
ATOM 897 C C . ALA A 1 104 ? 0.257 47.584 10.540 1.00 19.66 104 ALA A C 1
ATOM 898 O O . ALA A 1 104 ? 0.678 46.466 10.162 1.00 19.43 104 ALA A O 1
ATOM 900 N N . ASN A 1 105 ? -0.047 47.877 11.816 1.00 19.79 105 ASN A N 1
ATOM 901 C CA . ASN A 1 105 ? 0.033 46.821 12.886 1.00 19.48 105 ASN A CA 1
ATOM 902 C C . ASN A 1 105 ? -1.390 46.555 13.342 1.00 19.62 105 ASN A C 1
ATOM 903 O O . ASN A 1 105 ? -2.213 47.478 13.694 1.00 19.74 105 ASN A O 1
ATOM 908 N N . ILE A 1 106 ? -1.731 45.271 13.423 1.00 18.46 106 ILE A N 1
ATOM 909 C CA . ILE A 1 106 ? -3.016 44.948 13.948 1.00 18.74 106 ILE A CA 1
ATOM 910 C C . ILE A 1 106 ? -2.750 44.106 15.210 1.00 18.44 106 ILE A C 1
ATOM 911 O O . ILE A 1 106 ? -2.154 43.053 15.078 1.00 17.08 106 ILE A O 1
ATOM 916 N N . THR A 1 107 ? -3.179 44.594 16.382 1.00 18.58 107 THR A N 1
ATOM 917 C CA . THR A 1 107 ? -2.787 43.913 17.642 1.00 17.37 107 THR A CA 1
ATOM 918 C C . THR A 1 107 ? -4.096 43.278 18.136 1.00 16.81 107 THR A C 1
ATOM 919 O O . THR A 1 107 ? -5.179 43.939 18.222 1.00 16.59 107 THR A O 1
ATOM 923 N N . LEU A 1 108 ? -4.016 41.995 18.426 1.00 17.13 108 LEU A N 1
ATOM 924 C CA . LEU A 1 108 ? -5.150 41.216 18.874 1.00 18.00 108 LEU A CA 1
ATOM 925 C C . LEU A 1 108 ? -4.855 40.775 20.321 1.00 16.96 108 LEU A C 1
ATOM 926 O O . LEU A 1 108 ? -3.926 39.977 20.537 1.00 18.71 108 LEU A O 1
ATOM 931 N N . SER A 1 109 ? -5.701 41.214 21.241 1.00 17.49 109 SER A N 1
ATOM 932 C CA . SER A 1 109 ? -5.410 41.062 22.704 1.00 17.55 109 SER A CA 1
ATOM 933 C C . SER A 1 109 ? -6.519 40.320 23.382 1.00 15.57 109 SER A C 1
ATOM 934 O O . SER A 1 109 ? -7.684 40.704 23.241 1.00 17.14 109 SER A O 1
ATOM 937 N N . TRP A 1 110 ? -6.153 39.371 24.313 1.00 15.51 110 TRP A N 1
ATOM 938 C CA . TRP A 1 110 ? -7.156 38.653 25.081 1.00 16.96 110 TRP A CA 1
ATOM 939 C C . TRP A 1 110 ? -7.073 38.952 26.614 1.00 17.80 110 TRP A C 1
ATOM 940 O O . TRP A 1 110 ? -8.090 38.655 27.339 1.00 17.38 110 TRP A O 1
ATOM 951 N N . ASN A 1 111 ? -5.948 39.550 27.021 1.00 17.89 111 ASN A N 1
ATOM 952 C CA . ASN A 1 111 ? -5.684 39.855 28.493 1.00 18.86 111 ASN A CA 1
ATOM 953 C C . ASN A 1 111 ? -5.884 38.549 29.311 1.00 20.37 111 ASN A C 1
ATOM 954 O O . ASN A 1 111 ? -6.537 38.564 30.418 1.00 21.42 111 ASN A O 1
ATOM 959 N N . LYS A 1 112 ? -5.430 37.428 28.702 1.00 17.28 112 LYS A N 1
ATOM 960 C CA . LYS A 1 112 ? -5.665 36.061 29.219 1.00 17.82 112 LYS A CA 1
ATOM 961 C C . LYS A 1 112 ? -4.843 35.154 28.384 1.00 17.96 112 LYS A C 1
ATOM 962 O O . LYS A 1 112 ? -4.822 35.269 27.144 1.00 17.58 112 LYS A O 1
ATOM 968 N N . THR A 1 113 ? -4.127 34.249 29.039 1.00 17.52 113 THR A N 1
ATOM 969 C CA A THR A 1 113 ? -3.391 33.256 28.319 0.50 17.97 113 THR A CA 1
ATOM 970 C CA B THR A 1 113 ? -3.389 33.246 28.252 0.50 17.21 113 THR A CA 1
ATOM 971 C C . THR A 1 113 ? -4.331 32.220 27.617 1.00 18.13 113 THR A C 1
ATOM 972 O O . THR A 1 113 ? -5.242 31.682 28.267 1.00 17.38 113 THR A O 1
ATOM 979 N N . VAL A 1 114 ? -4.142 31.994 26.296 1.00 17.99 114 VAL A N 1
ATOM 980 C CA . VAL A 1 114 ? -4.959 31.057 25.528 1.00 17.89 114 VAL A CA 1
ATOM 981 C C . VAL A 1 114 ? -4.045 30.144 24.737 1.00 18.51 114 VAL A C 1
ATOM 982 O O . VAL A 1 114 ? -2.848 30.456 24.605 1.00 18.49 114 VAL A O 1
ATOM 986 N N . GLU A 1 115 ? -4.550 28.973 24.332 1.00 17.81 115 GLU A N 1
ATOM 987 C CA . GLU A 1 115 ? -3.736 27.961 23.662 1.00 15.12 115 GLU A CA 1
ATOM 988 C C . GLU A 1 115 ? -4.384 27.697 22.319 1.00 14.91 115 GLU A C 1
ATOM 989 O O . GLU A 1 115 ? -5.575 27.331 22.316 1.00 14.80 115 GLU A O 1
ATOM 995 N N . LEU A 1 116 ? -3.664 27.894 21.210 1.00 16.75 116 LEU A N 1
ATOM 996 C CA . LEU A 1 116 ? -4.255 27.629 19.890 1.00 17.17 116 LEU A CA 1
ATOM 997 C C . LEU A 1 116 ? -4.433 26.149 19.714 1.00 18.08 116 LEU A C 1
ATOM 998 O O . LEU A 1 116 ? -3.541 25.365 20.144 1.00 16.70 116 LEU A O 1
ATOM 1003 N N . THR A 1 117 ? -5.550 25.790 19.091 1.00 16.26 117 THR A N 1
ATOM 1004 C CA . THR A 1 117 ? -5.820 24.354 18.797 1.00 17.79 117 THR A CA 1
ATOM 1005 C C . THR A 1 117 ? -6.037 24.113 17.314 1.00 19.05 117 THR A C 1
ATOM 1006 O O . THR A 1 117 ? -6.245 23.000 16.876 1.00 18.09 117 THR A O 1
ATOM 1010 N N . ASP A 1 118 ? -6.087 25.219 16.540 1.00 18.04 118 ASP A N 1
ATOM 1011 C CA . ASP A 1 118 ? -6.155 25.050 15.076 1.00 17.14 118 ASP A CA 1
ATOM 1012 C C . ASP A 1 118 ? -5.536 26.296 14.463 1.00 17.65 118 ASP A C 1
ATOM 1013 O O . ASP A 1 118 ? -5.115 27.217 15.187 1.00 16.72 118 ASP A O 1
ATOM 1018 N N . ASP A 1 119 ? -5.468 26.300 13.127 1.00 16.95 119 ASP A N 1
ATOM 1019 C CA . ASP A 1 119 ? -4.674 27.307 12.425 1.00 18.10 119 ASP A CA 1
ATOM 1020 C C . ASP A 1 119 ? -5.257 28.667 12.667 1.00 15.15 119 ASP A C 1
ATOM 1021 O O . ASP A 1 119 ? -6.500 28.836 12.789 1.00 16.87 119 ASP A O 1
ATOM 1026 N N . VAL A 1 120 ? -4.388 29.659 12.704 1.00 15.46 120 VAL A N 1
ATOM 1027 C CA . VAL A 1 120 ? -4.857 31.071 12.666 1.00 13.91 120 VAL A CA 1
ATOM 1028 C C . VAL A 1 120 ? -5.009 31.370 11.166 1.00 15.79 120 VAL A C 1
ATOM 1029 O O . VAL A 1 120 ? -4.081 31.074 10.417 1.00 18.07 120 VAL A O 1
ATOM 1033 N N . VAL A 1 121 ? -6.147 31.922 10.773 1.00 15.47 121 VAL A N 1
ATOM 1034 C CA . VAL A 1 121 ? -6.420 32.183 9.322 1.00 15.62 121 VAL A CA 1
ATOM 1035 C C . VAL A 1 121 ? -6.773 33.641 9.206 1.00 15.34 121 VAL A C 1
ATOM 1036 O O . VAL A 1 121 ? -7.773 34.109 9.798 1.00 15.74 121 VAL A O 1
ATOM 1040 N N . MET A 1 122 ? -5.973 34.349 8.426 1.00 14.49 122 MET A N 1
ATOM 1041 C CA . MET A 1 122 ? -6.134 35.796 8.272 1.00 13.29 122 MET A CA 1
ATOM 1042 C C . MET A 1 122 ? -6.517 35.981 6.799 1.00 15.32 122 MET A C 1
ATOM 1043 O O . MET A 1 122 ? -5.686 35.716 5.926 1.00 16.53 122 MET A O 1
ATOM 1048 N N . THR A 1 123 ? -7.732 36.479 6.543 1.00 14.84 123 THR A N 1
ATOM 1049 C CA . THR A 1 123 ? -8.232 36.509 5.159 1.00 14.43 123 THR A CA 1
ATOM 1050 C C . THR A 1 123 ? -8.235 37.940 4.625 1.00 14.21 123 THR A C 1
ATOM 1051 O O . THR A 1 123 ? -8.949 38.804 5.176 1.00 14.66 123 THR A O 1
ATOM 1055 N N . PHE A 1 124 ? -7.551 38.099 3.475 1.00 14.73 124 PHE A N 1
ATOM 1056 C CA . PHE A 1 124 ? -7.356 39.436 2.859 1.00 16.02 124 PHE A CA 1
ATOM 1057 C C . PHE A 1 124 ? -8.233 39.479 1.663 1.00 17.13 124 PHE A C 1
ATOM 1058 O O . PHE A 1 124 ? -8.315 38.507 0.883 1.00 16.12 124 PHE A O 1
ATOM 1066 N N . GLU A 1 125 ? -8.827 40.652 1.407 1.00 16.32 125 GLU A N 1
ATOM 1067 C CA . GLU A 1 125 ? -9.657 40.770 0.208 1.00 15.84 125 GLU A CA 1
ATOM 1068 C C . GLU A 1 125 ? -8.963 41.474 -0.970 1.00 21.04 125 GLU A C 1
ATOM 1069 O O . GLU A 1 125 ? -9.316 41.246 -2.139 1.00 24.98 125 GLU A O 1
ATOM 1075 N N . TYR A 1 126 ? -7.999 42.305 -0.776 1.00 20.87 126 TYR A N 1
ATOM 1076 C CA . TYR A 1 126 ? -7.555 42.692 -2.236 1.00 24.03 126 TYR A CA 1
ATOM 1077 C C . TYR A 1 126 ? -6.124 42.391 -2.448 1.00 22.68 126 TYR A C 1
ATOM 1078 O O . TYR A 1 126 ? -5.296 43.304 -2.706 1.00 23.92 126 TYR A O 1
ATOM 1087 N N . GLY A 1 127 ? -5.763 41.115 -2.149 1.00 20.22 127 GLY A N 1
ATOM 1088 C CA . GLY A 1 127 ? -4.352 40.787 -2.167 1.00 17.86 127 GLY A CA 1
ATOM 1089 C C . GLY A 1 127 ? -3.744 40.573 -0.768 1.00 18.71 127 GLY A C 1
ATOM 1090 O O . GLY A 1 127 ? -3.809 41.456 0.099 1.00 18.82 127 GLY A O 1
ATOM 1091 N N . ARG A 1 128 ? -3.135 39.402 -0.565 1.00 18.55 128 ARG A N 1
ATOM 1092 C CA . ARG A 1 128 ? -2.396 39.239 0.656 1.00 19.91 128 ARG A CA 1
ATOM 1093 C C . ARG A 1 128 ? -1.091 40.082 0.666 1.00 19.21 128 ARG A C 1
ATOM 1094 O O . ARG A 1 128 ? -0.488 40.391 -0.392 1.00 22.35 128 ARG A O 1
ATOM 1102 N N . PRO A 1 129 ? -0.538 40.340 1.848 1.00 19.31 129 PRO A N 1
ATOM 1103 C CA . PRO A 1 129 ? 0.741 41.090 1.915 1.00 17.51 129 PRO A CA 1
ATOM 1104 C C . PRO A 1 129 ? 1.861 40.384 1.233 1.00 20.65 129 PRO A C 1
ATOM 1105 O O . PRO A 1 129 ? 1.913 39.125 1.187 1.00 19.81 129 PRO A O 1
ATOM 1109 N N . THR A 1 130 ? 2.774 41.172 0.655 1.00 20.20 130 THR A N 1
ATOM 1110 C CA . THR A 1 130 ? 4.032 40.611 0.179 1.00 22.99 130 THR A CA 1
ATOM 1111 C C . THR A 1 130 ? 4.988 40.439 1.304 1.00 21.20 130 THR A C 1
ATOM 1112 O O . THR A 1 130 ? 5.885 39.685 1.200 1.00 25.36 130 THR A O 1
ATOM 1116 N N . VAL A 1 131 ? 4.846 41.176 2.397 1.00 21.63 131 VAL A N 1
ATOM 1117 C CA . VAL A 1 131 ? 5.726 40.992 3.520 1.00 21.00 131 VAL A CA 1
ATOM 1118 C C . VAL A 1 131 ? 4.957 41.281 4.801 1.00 19.99 131 VAL A C 1
ATOM 1119 O O . VAL A 1 131 ? 4.312 42.322 4.927 1.00 21.26 131 VAL A O 1
ATOM 1123 N N . MET A 1 132 ? 4.934 40.298 5.717 1.00 19.62 132 MET A N 1
ATOM 1124 C CA . MET A 1 132 ? 4.354 40.553 7.043 1.00 17.15 132 MET A CA 1
ATOM 1125 C C . MET A 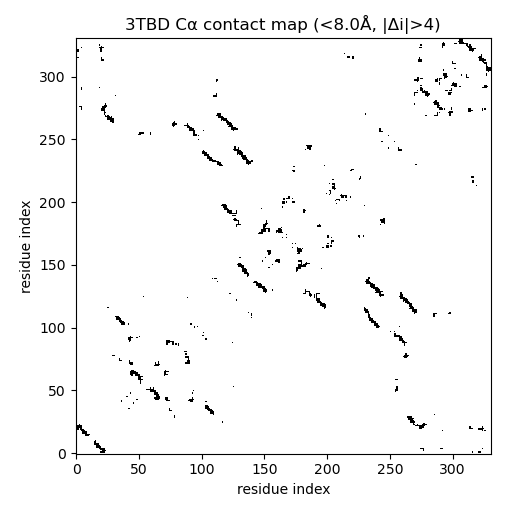1 132 ? 5.009 39.659 8.091 1.00 19.82 132 MET A C 1
ATOM 1126 O O . MET A 1 132 ? 5.612 38.630 7.747 1.00 20.15 132 MET A O 1
ATOM 1131 N N . VAL A 1 133 ? 4.963 40.090 9.357 1.00 19.60 133 VAL A N 1
ATOM 1132 C CA . VAL A 1 133 ? 5.401 39.225 10.456 1.00 20.02 133 VAL A CA 1
ATOM 1133 C C . VAL A 1 133 ? 4.216 39.004 11.396 1.00 19.75 133 VAL A C 1
ATOM 1134 O O . VAL A 1 133 ? 3.473 39.946 11.714 1.00 20.01 133 VAL A O 1
ATOM 1138 N N . LEU A 1 134 ? 3.964 37.742 11.767 1.00 19.92 134 LEU A N 1
ATOM 1139 C CA . LEU A 1 134 ? 3.029 37.511 12.868 1.00 18.35 134 LEU A CA 1
ATOM 1140 C C . LEU A 1 134 ? 3.858 37.409 14.146 1.00 18.73 134 LEU A C 1
ATOM 1141 O O . LEU A 1 134 ? 4.824 36.621 14.171 1.00 19.13 134 LEU A O 1
ATOM 1146 N N . GLU A 1 135 ? 3.568 38.250 15.138 1.00 18.07 135 GLU A N 1
ATOM 1147 C CA . GLU A 1 135 ? 4.282 38.263 16.445 1.00 17.97 135 GLU A CA 1
ATOM 1148 C C . GLU A 1 135 ? 3.341 37.795 17.543 1.00 18.37 135 GLU A C 1
ATOM 1149 O O . GLU A 1 135 ? 2.114 37.856 17.368 1.00 16.93 135 GLU A O 1
ATOM 1155 N N . LYS A 1 136 ? 3.881 37.312 18.685 1.00 19.60 136 LYS A N 1
ATOM 1156 C CA . LYS A 1 136 ? 3.000 37.077 19.786 1.00 18.87 136 LYS A CA 1
ATOM 1157 C C . LYS A 1 136 ? 3.651 37.643 21.060 1.00 21.00 136 LYS A C 1
ATOM 1158 O O . LYS A 1 136 ? 4.877 37.920 21.144 1.00 20.66 136 LYS A O 1
ATOM 1164 N N . SER A 1 137 ? 2.794 37.738 22.046 1.00 20.47 137 SER A N 1
ATOM 1165 C CA . SER A 1 137 ? 3.200 38.097 23.408 1.00 18.76 137 SER A CA 1
ATOM 1166 C C . SER A 1 137 ? 2.595 37.052 24.344 1.00 21.26 137 SER A C 1
ATOM 1167 O O . SER A 1 137 ? 1.450 36.531 24.132 1.00 19.82 137 SER A O 1
ATOM 1170 N N . LEU A 1 138 ? 3.318 36.803 25.437 1.00 20.59 138 LEU A N 1
ATOM 1171 C CA . LEU A 1 138 ? 2.803 35.955 26.529 1.00 21.62 138 LEU A CA 1
ATOM 1172 C C . LEU A 1 138 ? 2.610 36.775 27.818 1.00 22.63 138 LEU A C 1
ATOM 1173 O O . LEU A 1 138 ? 2.214 36.224 28.876 1.00 22.49 138 LEU A O 1
ATOM 1178 N N . ASP A 1 139 ? 2.883 38.064 27.787 1.00 22.47 139 ASP A N 1
ATOM 1179 C CA . ASP A 1 139 ? 2.812 38.891 29.013 1.00 25.29 139 ASP A CA 1
ATOM 1180 C C . ASP A 1 139 ? 2.003 40.161 28.766 1.00 25.00 139 ASP A C 1
ATOM 1181 O O . ASP A 1 139 ? 2.320 41.238 29.258 1.00 25.44 139 ASP A O 1
ATOM 1186 N N . ASN A 1 140 ? 0.919 40.042 27.986 1.00 24.54 140 ASN A N 1
ATOM 1187 C CA . ASN A 1 140 ? 0.011 41.174 27.735 1.00 25.79 140 ASN A CA 1
ATOM 1188 C C . ASN A 1 140 ? 0.618 42.380 27.075 1.00 26.53 140 ASN A C 1
ATOM 1189 O O . ASN A 1 140 ? 0.202 43.508 27.353 1.00 26.51 140 ASN A O 1
ATOM 1194 N N . GLY A 1 141 ? 1.574 42.127 26.186 1.00 24.79 141 GLY A N 1
ATOM 1195 C CA . GLY A 1 141 ? 2.150 43.125 25.299 1.00 26.71 141 GLY A CA 1
ATOM 1196 C C . GLY A 1 141 ? 3.328 43.873 25.941 1.00 27.88 141 GLY A C 1
ATOM 1197 O O . GLY A 1 141 ? 3.806 44.808 25.354 1.00 28.45 141 GLY A O 1
ATOM 1198 N N . ARG A 1 142 ? 3.774 43.447 27.130 1.00 27.47 142 ARG A N 1
ATOM 1199 C CA . ARG A 1 142 ? 5.096 43.936 27.687 1.00 29.78 142 ARG A CA 1
ATOM 1200 C C . ARG A 1 142 ? 6.299 43.593 26.791 1.00 30.10 142 ARG A C 1
ATOM 1201 O O . ARG A 1 142 ? 7.162 44.467 26.504 1.00 31.29 142 ARG A O 1
ATOM 1209 N N . THR A 1 143 ? 6.382 42.351 26.318 1.00 27.64 143 THR A N 1
ATOM 1210 C CA . THR A 1 143 ? 7.401 41.931 25.389 1.00 27.39 143 THR A CA 1
ATOM 1211 C C . THR A 1 143 ? 6.746 41.213 24.224 1.00 28.18 143 THR A C 1
ATOM 1212 O O . THR A 1 143 ? 5.682 40.570 24.438 1.00 27.65 143 THR A O 1
ATOM 1216 N N . TRP A 1 144 ? 7.431 41.240 23.064 1.00 26.21 144 TRP A N 1
ATOM 1217 C CA . TRP A 1 144 ? 6.966 40.586 21.849 1.00 26.35 144 TRP A CA 1
ATOM 1218 C C . TRP A 1 144 ? 8.049 39.704 21.276 1.00 25.72 144 TRP A C 1
ATOM 1219 O O . TRP A 1 144 ? 9.265 39.978 21.513 1.00 26.50 144 TRP A O 1
ATOM 1230 N N . GLN A 1 145 ? 7.677 38.669 20.526 1.00 22.21 145 GLN A N 1
ATOM 1231 C CA A GLN A 1 145 ? 8.641 37.869 19.812 0.70 23.02 145 GLN A CA 1
ATOM 1232 C CA B GLN A 1 145 ? 8.650 37.868 19.814 0.30 22.91 145 GLN A CA 1
ATOM 1233 C C . GLN A 1 145 ? 8.019 37.485 18.485 1.00 22.45 145 GLN A C 1
ATOM 1234 O O . GLN A 1 145 ? 6.807 37.448 18.381 1.00 22.21 145 GLN A O 1
ATOM 1245 N N . PRO A 1 146 ? 8.846 37.205 17.452 1.00 23.53 146 PRO A N 1
ATOM 1246 C CA . PRO A 1 146 ? 8.333 36.781 16.142 1.00 20.18 146 PRO A CA 1
ATOM 1247 C C . PRO A 1 146 ? 7.753 35.368 16.289 1.00 22.61 146 PRO A C 1
ATOM 1248 O O . PRO A 1 146 ? 8.241 34.542 17.111 1.00 21.03 146 PRO A O 1
ATOM 1252 N N . TYR A 1 147 ? 6.625 35.161 15.613 1.00 19.29 147 TYR A N 1
ATOM 1253 C CA . TYR A 1 147 ? 5.915 33.857 15.649 1.00 19.68 147 TYR A CA 1
ATOM 1254 C C . TYR A 1 147 ? 6.010 33.181 14.331 1.00 19.38 147 TYR A C 1
ATOM 1255 O O . TYR A 1 147 ? 6.252 31.985 14.233 1.00 19.11 147 TYR A O 1
ATOM 1264 N N . GLN A 1 148 ? 5.840 33.916 13.218 1.00 17.95 148 GLN A N 1
ATOM 1265 C CA . GLN A 1 148 ? 6.077 33.363 11.863 1.00 17.73 148 GLN A CA 1
ATOM 1266 C C . GLN A 1 148 ? 6.300 34.586 10.964 1.00 21.00 148 GLN A C 1
ATOM 1267 O O . GLN A 1 148 ? 5.667 35.684 11.139 1.00 20.15 148 GLN A O 1
ATOM 1273 N N . PHE A 1 149 ? 7.242 34.418 10.070 1.00 20.56 149 PHE A N 1
ATOM 1274 C CA . PHE A 1 149 ? 7.546 35.446 9.062 1.00 20.68 149 PHE A CA 1
ATOM 1275 C C . PHE A 1 149 ? 6.926 35.068 7.736 1.00 19.52 149 PHE A C 1
ATOM 1276 O O . PHE A 1 149 ? 6.840 33.866 7.366 1.00 20.73 149 PHE A O 1
ATOM 1284 N N . TYR A 1 150 ? 6.532 36.071 6.935 1.00 19.47 150 TYR A N 1
ATOM 1285 C CA . TYR A 1 150 ? 5.841 35.773 5.654 1.00 20.30 150 TYR A CA 1
ATOM 1286 C C . TYR A 1 150 ? 6.429 36.711 4.604 1.00 21.11 150 TYR A C 1
ATOM 1287 O O . TYR A 1 150 ? 6.451 37.907 4.838 1.00 22.44 150 TYR A O 1
ATOM 1296 N N . ALA A 1 151 ? 6.901 36.175 3.468 1.00 23.87 151 ALA A N 1
ATOM 1297 C CA . ALA A 1 151 ? 7.453 37.102 2.460 1.00 24.72 151 ALA A CA 1
ATOM 1298 C C . ALA A 1 151 ? 7.436 36.494 1.127 1.00 26.08 151 ALA A C 1
ATOM 1299 O O . ALA A 1 151 ? 7.438 35.252 1.000 1.00 27.04 151 ALA A O 1
ATOM 1301 N N . GLU A 1 152 ? 7.306 37.336 0.093 1.00 26.19 152 GLU A N 1
ATOM 1302 C CA . GLU A 1 152 ? 7.454 36.833 -1.278 1.00 28.70 152 GLU A CA 1
ATOM 1303 C C . GLU A 1 152 ? 8.857 36.210 -1.444 1.00 28.35 152 GLU A C 1
ATOM 1304 O O . GLU A 1 152 ? 9.038 35.258 -2.178 1.00 30.40 152 GLU A O 1
ATOM 1310 N N . ASP A 1 153 ? 9.808 36.741 -0.743 1.00 28.76 153 ASP A N 1
ATOM 1311 C CA . ASP A 1 153 ? 11.196 36.284 -0.828 1.00 31.61 153 ASP A CA 1
ATOM 1312 C C . ASP A 1 153 ? 11.774 36.403 0.545 1.00 30.91 153 ASP A C 1
ATOM 1313 O O . ASP A 1 153 ? 12.161 37.504 0.984 1.00 31.17 153 ASP A O 1
ATOM 1318 N N . CYS A 1 154 ? 11.818 35.249 1.242 1.00 30.57 154 CYS A N 1
ATOM 1319 C CA . CYS A 1 154 ? 12.239 35.205 2.612 1.00 31.01 154 CYS A CA 1
ATOM 1320 C C . CYS A 1 154 ? 13.678 35.659 2.793 1.00 33.18 154 CYS A C 1
ATOM 1321 O O . CYS A 1 154 ? 14.024 36.311 3.783 1.00 31.79 154 CYS A O 1
ATOM 1324 N N . MET A 1 155 ? 14.539 35.338 1.805 1.00 35.21 155 MET A N 1
ATOM 1325 C CA . MET A 1 155 ? 15.954 35.756 1.957 1.00 37.09 155 MET A CA 1
ATOM 1326 C C . MET A 1 155 ? 16.099 37.278 1.891 1.00 36.62 155 MET A C 1
ATOM 1327 O O . MET A 1 155 ? 16.726 37.907 2.761 1.00 38.67 155 MET A O 1
ATOM 1332 N N . GLU A 1 156 ? 15.504 37.841 0.860 1.00 37.22 156 GLU A N 1
ATOM 1333 C CA . GLU A 1 156 ? 15.570 39.272 0.607 1.00 38.46 156 GLU A CA 1
ATOM 1334 C C . GLU A 1 156 ? 14.980 39.971 1.834 1.00 38.32 156 GLU A C 1
ATOM 1335 O O . GLU A 1 156 ? 15.600 40.900 2.391 1.00 39.09 156 GLU A O 1
ATOM 1341 N N . ALA A 1 157 ? 13.796 39.508 2.280 1.00 37.15 157 ALA A N 1
ATOM 1342 C CA . ALA A 1 157 ? 13.053 40.246 3.321 1.00 34.86 157 ALA A CA 1
ATOM 1343 C C . ALA A 1 157 ? 13.680 40.110 4.719 1.00 33.61 157 ALA A C 1
ATOM 1344 O O . ALA A 1 157 ? 13.862 41.092 5.415 1.00 33.20 157 ALA A O 1
ATOM 1346 N N . PHE A 1 158 ? 14.086 38.915 5.121 1.00 33.48 158 PHE A N 1
ATOM 1347 C CA . PHE A 1 158 ? 14.452 38.714 6.534 1.00 32.63 158 PHE A CA 1
ATOM 1348 C C . PHE A 1 158 ? 15.788 37.970 6.718 1.00 33.51 158 PHE A C 1
ATOM 1349 O O . PHE A 1 158 ? 16.193 37.658 7.841 1.00 34.76 158 PHE A O 1
ATOM 1357 N N . GLY A 1 159 ? 16.427 37.620 5.604 1.00 36.55 159 GLY A N 1
ATOM 1358 C CA . GLY A 1 159 ? 17.684 36.865 5.651 1.00 36.64 159 GLY A CA 1
ATOM 1359 C C . GLY A 1 159 ? 17.471 35.417 6.076 1.00 37.42 159 GLY A C 1
ATOM 1360 O O . GLY A 1 159 ? 18.367 34.788 6.657 1.00 37.36 159 GLY A O 1
ATOM 1361 N N . MET A 1 160 ? 16.293 34.883 5.769 1.00 36.31 160 MET A N 1
ATOM 1362 C CA . MET A 1 160 ? 15.863 33.586 6.240 1.00 34.30 160 MET A CA 1
ATOM 1363 C C . MET A 1 160 ? 15.591 32.727 5.060 1.00 33.66 160 MET A C 1
ATOM 1364 O O . MET A 1 160 ? 15.239 33.229 3.983 1.00 35.00 160 MET A O 1
ATOM 1369 N N . SER A 1 161 ? 15.688 31.406 5.228 1.00 35.14 161 SER A N 1
ATOM 1370 C CA . SER A 1 161 ? 15.368 30.525 4.109 1.00 35.67 161 SER A CA 1
ATOM 1371 C C . SER A 1 161 ? 13.860 30.337 4.053 1.00 35.20 161 SER A C 1
ATOM 1372 O O . SER A 1 161 ? 13.218 30.475 5.081 1.00 36.22 161 SER A O 1
ATOM 1375 N N . ALA A 1 162 ? 13.316 30.043 2.872 1.00 32.57 162 ALA A N 1
ATOM 1376 C CA . ALA A 1 162 ? 11.888 29.752 2.728 1.00 33.24 162 ALA A CA 1
ATOM 1377 C C . ALA A 1 162 ? 11.554 28.322 3.258 1.00 33.41 162 ALA A C 1
ATOM 1378 O O . ALA A 1 162 ? 12.098 27.299 2.753 1.00 33.62 162 ALA A O 1
ATOM 1380 N N . ARG A 1 163 ? 10.724 28.216 4.291 1.00 31.62 163 ARG A N 1
ATOM 1381 C CA . ARG A 1 163 ? 10.390 26.863 4.844 1.00 31.69 163 ARG A CA 1
ATOM 1382 C C . ARG A 1 163 ? 8.905 26.660 4.948 1.00 31.40 163 ARG A C 1
ATOM 1383 O O . ARG A 1 163 ? 8.156 27.559 4.624 1.00 30.35 163 ARG A O 1
ATOM 1391 N N . ARG A 1 164 ? 8.490 25.451 5.309 1.00 31.20 164 ARG A N 1
ATOM 1392 C CA . ARG A 1 164 ? 7.071 25.141 5.534 1.00 31.58 164 ARG A CA 1
ATOM 1393 C C . ARG A 1 164 ? 6.976 24.443 6.901 1.00 31.52 164 ARG A C 1
ATOM 1394 O O . ARG A 1 164 ? 7.871 23.646 7.261 1.00 29.99 164 ARG A O 1
ATOM 1402 N N . ALA A 1 165 ? 5.920 24.721 7.676 1.00 30.24 165 ALA A N 1
ATOM 1403 C CA . ALA A 1 165 ? 5.734 24.088 8.980 1.00 29.76 165 ALA A CA 1
ATOM 1404 C C . ALA A 1 165 ? 5.701 22.534 8.867 1.00 30.04 165 ALA A C 1
ATOM 1405 O O . ALA A 1 165 ? 6.260 21.816 9.740 1.00 30.59 165 ALA A O 1
ATOM 1407 N N . ARG A 1 166 ? 5.035 22.018 7.840 1.00 30.84 166 ARG A N 1
ATOM 1408 C CA . ARG A 1 166 ? 4.912 20.571 7.709 1.00 34.57 166 ARG A CA 1
ATOM 1409 C C . ARG A 1 166 ? 6.273 19.858 7.413 1.00 35.29 166 ARG A C 1
ATOM 1410 O O . ARG A 1 166 ? 6.346 18.624 7.363 1.00 34.25 166 ARG A O 1
ATOM 1418 N N . ASP A 1 167 ? 7.303 20.651 7.173 1.00 34.64 167 ASP A N 1
ATOM 1419 C CA . ASP A 1 167 ? 8.646 20.128 6.960 1.00 35.11 167 ASP A CA 1
ATOM 1420 C C . ASP A 1 167 ? 9.440 20.003 8.264 1.00 34.38 167 ASP A C 1
ATOM 1421 O O . ASP A 1 167 ? 10.512 19.422 8.247 1.00 33.96 167 ASP A O 1
ATOM 1426 N N . MET A 1 168 ? 8.903 20.498 9.388 1.00 31.36 168 MET A N 1
ATOM 1427 C CA . MET A 1 168 ? 9.626 20.495 10.668 1.00 31.45 168 MET A CA 1
ATOM 1428 C C . MET A 1 168 ? 9.575 19.084 11.262 1.00 32.16 168 MET A C 1
ATOM 1429 O O . MET A 1 168 ? 8.679 18.357 10.939 1.00 31.62 168 MET A O 1
ATOM 1434 N N . SER A 1 169 ? 10.537 18.737 12.107 1.00 33.97 169 SER A N 1
ATOM 1435 C CA . SER A 1 169 ? 10.668 17.391 12.627 1.00 36.14 169 SER A CA 1
ATOM 1436 C C . SER A 1 169 ? 10.327 17.553 14.096 1.00 36.24 169 SER A C 1
ATOM 1437 O O . SER A 1 169 ? 10.193 18.708 14.581 1.00 33.04 169 SER A O 1
ATOM 1440 N N . SER A 1 170 ? 10.194 16.433 14.815 1.00 36.07 170 SER A N 1
ATOM 1441 C CA . SER A 1 170 ? 9.984 16.483 16.285 1.00 39.09 170 SER A CA 1
ATOM 1442 C C . SER A 1 170 ? 10.820 17.501 17.062 1.00 38.91 170 SER A C 1
ATOM 1443 O O . SER A 1 170 ? 10.278 18.232 17.897 1.00 40.85 170 SER A O 1
ATOM 1446 N N . SER A 1 171 ? 12.105 17.636 16.757 1.00 38.87 171 SER A N 1
ATOM 1447 C CA . SER A 1 171 ? 12.946 18.577 17.528 1.00 39.68 171 SER A CA 1
ATOM 1448 C C . SER A 1 171 ? 12.829 20.049 17.084 1.00 38.31 171 SER A C 1
ATOM 1449 O O . SER A 1 171 ? 13.357 20.958 17.781 1.00 39.44 171 SER A O 1
ATOM 1452 N N . SER A 1 172 ? 12.162 20.268 15.945 1.00 36.37 172 SER A N 1
ATOM 1453 C CA . SER A 1 172 ? 11.979 21.632 15.347 1.00 33.64 172 SER A CA 1
ATOM 1454 C C . SER A 1 172 ? 10.452 22.016 15.265 1.00 32.61 172 SER A C 1
ATOM 1455 O O . SER A 1 172 ? 10.079 22.971 14.561 1.00 31.20 172 SER A O 1
ATOM 1458 N N . ALA A 1 173 ? 9.610 21.337 16.044 1.00 27.78 173 ALA A N 1
ATOM 1459 C CA . ALA A 1 173 ? 8.136 21.565 15.928 1.00 28.41 173 ALA A CA 1
ATOM 1460 C C . ALA A 1 173 ? 7.741 22.965 16.428 1.00 27.52 173 ALA A C 1
ATOM 1461 O O . ALA A 1 173 ? 6.648 23.444 16.068 1.00 28.83 173 ALA A O 1
ATOM 1463 N N . HIS A 1 174 ? 8.562 23.584 17.282 1.00 27.64 174 HIS A N 1
ATOM 1464 C CA . HIS A 1 174 ? 8.353 24.964 17.797 1.00 30.12 174 HIS A CA 1
ATOM 1465 C C . HIS A 1 174 ? 9.339 25.950 17.167 1.00 29.00 174 HIS A C 1
ATOM 1466 O O . HIS A 1 174 ? 9.531 27.046 17.696 1.00 29.41 174 HIS A O 1
ATOM 1473 N N . ARG A 1 175 ? 9.938 25.607 16.016 1.00 28.64 175 ARG A N 1
ATOM 1474 C CA . ARG A 1 175 ? 10.873 26.544 15.418 1.00 29.17 175 ARG A CA 1
ATOM 1475 C C . ARG A 1 175 ? 10.116 27.695 14.697 1.00 28.31 175 ARG A C 1
ATOM 1476 O O . ARG A 1 175 ? 9.152 27.410 13.997 1.00 28.38 175 ARG A O 1
ATOM 1484 N N . VAL A 1 176 ? 10.547 28.939 14.885 1.00 27.11 176 VAL A N 1
ATOM 1485 C CA . VAL A 1 176 ? 9.937 30.097 14.173 1.00 27.28 176 VAL A CA 1
ATOM 1486 C C . VAL A 1 176 ? 10.533 30.096 12.773 1.00 28.76 176 VAL A C 1
ATOM 1487 O O . VAL A 1 176 ? 11.784 29.961 12.615 1.00 30.06 176 VAL A O 1
ATOM 1491 N N . LEU A 1 177 ? 9.698 30.192 11.744 1.00 27.96 177 LEU A N 1
ATOM 1492 C CA . LEU A 1 177 ? 10.162 30.127 10.365 1.00 27.49 177 LEU A CA 1
ATOM 1493 C C . LEU A 1 177 ? 9.645 31.249 9.486 1.00 26.94 177 LEU A C 1
ATOM 1494 O O . LEU A 1 177 ? 8.745 31.989 9.877 1.00 24.64 177 LEU A O 1
ATOM 1499 N N . CYS A 1 178 ? 10.268 31.393 8.316 1.00 26.94 178 CYS A N 1
ATOM 1500 C CA . CYS A 1 178 ? 9.770 32.221 7.226 1.00 27.05 178 CYS A CA 1
ATOM 1501 C C . CYS A 1 178 ? 9.168 31.347 6.136 1.00 27.52 178 CYS A C 1
ATOM 1502 O O . CYS A 1 178 ? 9.784 30.363 5.712 1.00 26.97 178 CYS A O 1
ATOM 1505 N N . THR A 1 179 ? 7.926 31.630 5.691 1.00 25.39 179 THR A N 1
ATOM 1506 C CA . THR A 1 179 ? 7.346 30.919 4.592 1.00 23.68 179 THR A CA 1
ATOM 1507 C C . THR A 1 179 ? 6.963 31.836 3.406 1.00 25.88 179 THR A C 1
ATOM 1508 O O . THR A 1 179 ? 6.564 32.968 3.664 1.00 24.60 179 THR A O 1
ATOM 1512 N N . GLU A 1 180 ? 7.079 31.363 2.167 1.00 24.49 180 GLU A N 1
ATOM 1513 C CA . GLU A 1 180 ? 6.710 32.192 1.018 1.00 24.89 180 GLU A CA 1
ATOM 1514 C C . GLU A 1 180 ? 5.348 31.721 0.504 1.00 25.00 180 GLU A C 1
ATOM 1515 O O . GLU A 1 180 ? 4.834 32.228 -0.461 1.00 25.23 180 GLU A O 1
ATOM 1521 N N . GLU A 1 181 ? 4.771 30.707 1.148 1.00 24.09 181 GLU A N 1
ATOM 1522 C CA . GLU A 1 181 ? 3.609 30.018 0.630 1.00 25.42 181 GLU A CA 1
ATOM 1523 C C . GLU A 1 181 ? 2.355 30.899 0.497 1.00 24.55 181 GLU A C 1
ATOM 1524 O O . GLU A 1 181 ? 1.461 30.570 -0.286 1.00 25.81 181 GLU A O 1
ATOM 1530 N N . TYR A 1 182 ? 2.246 31.962 1.287 1.00 23.73 182 TYR A N 1
ATOM 1531 C CA . TYR A 1 182 ? 0.987 32.745 1.282 1.00 21.16 182 TYR A CA 1
ATOM 1532 C C . TYR A 1 182 ? 1.245 34.150 0.724 1.00 22.80 182 TYR A C 1
ATOM 1533 O O . TYR A 1 182 ? 0.343 35.000 0.817 1.00 21.47 182 TYR A O 1
ATOM 1542 N N . SER A 1 183 ? 2.456 34.381 0.196 1.00 22.97 183 SER A N 1
ATOM 1543 C CA . SER A 1 183 ? 2.931 35.776 -0.135 1.00 25.68 183 SER A CA 1
ATOM 1544 C C . SER A 1 183 ? 3.614 35.941 -1.504 1.00 29.68 183 SER A C 1
ATOM 1545 O O . SER A 1 183 ? 3.526 37.019 -2.100 1.00 29.30 183 SER A O 1
ATOM 1548 N N . ARG A 1 184 ? 4.366 34.932 -1.955 1.00 31.44 184 ARG A N 1
ATOM 1549 C CA . ARG A 1 184 ? 4.937 34.968 -3.320 1.00 36.39 184 ARG A CA 1
ATOM 1550 C C . ARG A 1 184 ? 3.776 34.902 -4.340 1.00 38.26 184 ARG A C 1
ATOM 1551 O O . ARG A 1 184 ? 2.950 34.012 -4.266 1.00 40.26 184 ARG A O 1
ATOM 1559 N N . TRP A 1 185 ? 3.677 35.897 -5.242 1.00 40.61 185 TRP A N 1
ATOM 1560 C CA A TRP A 1 185 ? 2.563 35.992 -6.217 0.50 41.91 185 TRP A CA 1
ATOM 1561 C CA B TRP A 1 185 ? 2.558 36.050 -6.219 0.50 41.18 185 TRP A CA 1
ATOM 1562 C C . TRP A 1 185 ? 1.327 36.834 -5.707 1.00 42.38 185 TRP A C 1
ATOM 1563 O O . TRP A 1 185 ? 0.452 37.194 -6.499 1.00 43.40 185 TRP A O 1
ATOM 1584 N N . ALA A 1 186 ? 1.280 37.179 -4.394 1.00 40.48 186 ALA A N 1
ATOM 1585 C CA . ALA A 1 186 ? 0.149 37.906 -3.734 1.00 39.37 186 ALA A CA 1
ATOM 1586 C C . ALA A 1 186 ? -0.451 39.033 -4.618 1.00 38.77 186 ALA A C 1
ATOM 1587 O O . ALA A 1 186 ? 0.271 39.930 -5.013 1.00 38.20 186 ALA A O 1
ATOM 1589 N N . GLY A 1 187 ? -1.756 39.003 -4.852 1.00 39.40 187 GLY A N 1
ATOM 1590 C CA . GLY A 1 187 ? -2.423 40.003 -5.673 1.00 41.60 187 GLY A CA 1
ATOM 1591 C C . GLY A 1 187 ? -2.904 39.360 -6.962 1.00 44.07 187 GLY A C 1
ATOM 1592 O O . GLY A 1 187 ? -3.797 39.892 -7.636 1.00 45.15 187 GLY A O 1
ATOM 1593 N N . SER A 1 188 ? -2.348 38.185 -7.298 1.00 44.48 188 SER A N 1
ATOM 1594 C CA . SER A 1 188 ? -2.686 37.576 -8.613 1.00 45.34 188 SER A CA 1
ATOM 1595 C C . SER A 1 188 ? -3.552 36.273 -8.575 1.00 45.53 188 SER A C 1
ATOM 1596 O O . SER A 1 188 ? -4.304 35.998 -9.515 1.00 45.49 188 SER A O 1
ATOM 1599 N N . LYS A 1 189 ? -3.527 35.529 -7.459 1.00 44.81 189 LYS A N 1
ATOM 1600 C CA . LYS A 1 189 ? -4.298 34.252 -7.388 1.00 44.30 189 LYS A CA 1
ATOM 1601 C C . LYS A 1 189 ? -5.718 34.309 -6.766 1.00 43.01 189 LYS A C 1
ATOM 1602 O O . LYS A 1 189 ? -6.525 33.391 -6.941 1.00 41.84 189 LYS A O 1
ATOM 1608 N N . LYS A 1 190 ? -5.999 35.380 -6.026 1.00 41.13 190 LYS A N 1
ATOM 1609 C CA . LYS A 1 190 ? -7.209 35.502 -5.210 1.00 39.34 190 LYS A CA 1
ATOM 1610 C C . LYS A 1 190 ? -7.333 34.325 -4.231 1.00 36.39 190 LYS A C 1
ATOM 1611 O O . LYS A 1 190 ? -8.406 33.853 -3.984 1.00 33.51 190 LYS A O 1
ATOM 1617 N N . GLU A 1 191 ? -6.238 33.882 -3.657 1.00 34.42 191 GLU A N 1
ATOM 1618 C CA . GLU A 1 191 ? -6.355 32.856 -2.597 1.00 33.46 191 GLU A CA 1
ATOM 1619 C C . GLU A 1 191 ? -6.787 33.373 -1.190 1.00 30.43 191 GLU A C 1
ATOM 1620 O O . GLU A 1 191 ? -7.336 32.648 -0.372 1.00 28.69 191 GLU A O 1
ATOM 1626 N N . LYS A 1 192 ? -6.541 34.638 -0.944 1.00 26.70 192 LYS A N 1
ATOM 1627 C CA . LYS A 1 192 ? -7.066 35.309 0.230 1.00 21.01 192 LYS A CA 1
ATOM 1628 C C . LYS A 1 192 ? -6.487 34.946 1.583 1.00 19.42 192 LYS A C 1
ATOM 1629 O O . LYS A 1 192 ? -6.233 35.845 2.334 1.00 17.27 192 LYS A O 1
ATOM 1635 N N . HIS A 1 193 ? -6.211 33.668 1.864 1.00 17.46 193 HIS A N 1
ATOM 1636 C CA . HIS A 1 193 ? -5.874 33.304 3.310 1.00 16.32 193 HIS A CA 1
ATOM 1637 C C . HIS A 1 193 ? -4.393 33.248 3.512 1.00 17.72 193 HIS A C 1
ATOM 1638 O O . HIS A 1 193 ? -3.633 32.675 2.695 1.00 17.66 193 HIS A O 1
ATOM 1645 N N . VAL A 1 194 ? -3.958 33.841 4.639 1.00 15.71 194 VAL A N 1
ATOM 1646 C CA . VAL A 1 194 ? -2.561 33.646 5.188 1.00 14.11 194 VAL A CA 1
ATOM 1647 C C . VAL A 1 194 ? -2.786 32.785 6.417 1.00 14.86 194 VAL A C 1
ATOM 1648 O O . VAL A 1 194 ? -3.703 33.099 7.250 1.00 16.90 194 VAL A O 1
ATOM 1652 N N . ARG A 1 195 ? -2.011 31.709 6.548 1.00 16.95 195 ARG A N 1
ATOM 1653 C CA . ARG A 1 195 ? -2.188 30.830 7.761 1.00 19.00 195 ARG A CA 1
ATOM 1654 C C . ARG A 1 195 ? -1.045 30.820 8.709 1.00 18.31 195 ARG A C 1
ATOM 1655 O O . ARG A 1 195 ? 0.090 30.985 8.270 1.00 20.34 195 ARG A O 1
ATOM 1663 N N . PHE A 1 196 ? -1.334 30.660 10.010 1.00 18.01 196 PHE A N 1
ATOM 1664 C CA . PHE A 1 196 ? -0.314 30.194 10.920 1.00 18.61 196 PHE A CA 1
ATOM 1665 C C . PHE A 1 196 ? -0.670 28.725 11.246 1.00 19.82 196 PHE A C 1
ATOM 1666 O O . PHE A 1 196 ? -1.735 28.473 11.759 1.00 19.22 196 PHE A O 1
ATOM 1674 N N . GLU A 1 197 ? 0.190 27.788 10.799 1.00 19.73 197 GLU A N 1
ATOM 1675 C CA . GLU A 1 197 ? -0.136 26.369 10.732 1.00 19.83 197 GLU A CA 1
ATOM 1676 C C . GLU A 1 197 ? 0.099 25.844 12.200 1.00 22.13 197 GLU A C 1
ATOM 1677 O O . GLU A 1 197 ? 1.220 26.015 12.812 1.00 25.87 197 GLU A O 1
ATOM 1683 N N . VAL A 1 198 ? -0.980 25.374 12.768 1.00 18.73 198 VAL A N 1
ATOM 1684 C CA . VAL A 1 198 ? -0.951 24.743 14.035 1.00 19.13 198 VAL A CA 1
ATOM 1685 C C . VAL A 1 198 ? -1.157 23.258 13.795 1.00 21.00 198 VAL A C 1
ATOM 1686 O O . VAL A 1 198 ? -0.460 22.373 14.350 1.00 20.51 198 VAL A O 1
ATOM 1690 N N . ARG A 1 199 ? -2.191 22.972 13.030 1.00 21.83 199 ARG A N 1
ATOM 1691 C CA . ARG A 1 199 ? -2.498 21.587 12.747 1.00 26.25 199 ARG A CA 1
ATOM 1692 C C . ARG A 1 199 ? -1.286 20.820 12.106 1.00 27.05 199 ARG A C 1
ATOM 1693 O O . ARG A 1 199 ? -0.975 19.663 12.530 1.00 24.05 199 ARG A O 1
ATOM 1701 N N . ASP A 1 200 ? -0.546 21.437 11.172 1.00 25.88 200 ASP A N 1
ATOM 1702 C CA . ASP A 1 200 ? 0.703 20.838 10.651 1.00 25.83 200 ASP A CA 1
ATOM 1703 C C . ASP A 1 200 ? 1.731 20.541 11.708 1.00 26.58 200 ASP A C 1
ATOM 1704 O O . ASP A 1 200 ? 2.485 19.548 11.621 1.00 26.26 200 ASP A O 1
ATOM 1709 N N . ARG A 1 201 ? 1.788 21.397 12.724 1.00 23.47 201 ARG A N 1
ATOM 1710 C CA . ARG A 1 201 ? 2.780 21.174 13.776 1.00 24.11 201 ARG A CA 1
ATOM 1711 C C . ARG A 1 201 ? 2.298 20.037 14.705 1.00 24.34 201 ARG A C 1
ATOM 1712 O O . ARG A 1 201 ? 3.156 19.213 15.151 1.00 25.71 201 ARG A O 1
ATOM 1720 N N . PHE A 1 202 ? 0.985 19.965 14.963 1.00 22.45 202 PHE A N 1
ATOM 1721 C CA . PHE A 1 202 ? 0.424 18.847 15.785 1.00 21.85 202 PHE A CA 1
ATOM 1722 C C . PHE A 1 202 ? 0.715 17.518 15.029 1.00 24.90 202 PHE A C 1
ATOM 1723 O O . PHE A 1 202 ? 1.079 16.526 15.646 1.00 25.15 202 PHE A O 1
ATOM 1731 N N . ALA A 1 203 ? 0.467 17.513 13.710 1.00 23.28 203 ALA A N 1
ATOM 1732 C CA . ALA A 1 203 ? 0.772 16.352 12.877 1.00 26.68 203 ALA A CA 1
ATOM 1733 C C . ALA A 1 203 ? 2.200 15.798 13.003 1.00 25.65 203 ALA A C 1
ATOM 1734 O O . ALA A 1 203 ? 2.379 14.603 12.694 1.00 27.90 203 ALA A O 1
ATOM 1736 N N . ILE A 1 204 ? 3.202 16.611 13.372 1.00 26.58 204 ILE A N 1
ATOM 1737 C CA . ILE A 1 204 ? 4.579 16.145 13.540 1.00 27.02 204 ILE A CA 1
ATOM 1738 C C . ILE A 1 204 ? 4.557 14.949 14.549 1.00 28.73 204 ILE A C 1
ATOM 1739 O O . ILE A 1 204 ? 5.228 13.899 14.333 1.00 27.19 204 ILE A O 1
ATOM 1744 N N . PHE A 1 205 ? 3.703 15.103 15.562 1.00 26.77 205 PHE A N 1
ATOM 1745 C CA . PHE A 1 205 ? 3.432 14.114 16.618 1.00 26.96 205 PHE A CA 1
ATOM 1746 C C . PHE A 1 205 ? 2.264 13.174 16.445 1.00 27.92 205 PHE A C 1
ATOM 1747 O O . PHE A 1 205 ? 2.384 11.971 16.801 1.00 27.14 205 PHE A O 1
ATOM 1755 N N . ALA A 1 206 ? 1.117 13.691 15.979 1.00 26.61 206 ALA A N 1
ATOM 1756 C CA . ALA A 1 206 ? -0.087 12.911 15.872 1.00 26.76 206 ALA A CA 1
ATOM 1757 C C . ALA A 1 206 ? -0.274 12.218 14.504 1.00 27.07 206 ALA A C 1
ATOM 1758 O O . ALA A 1 206 ? -1.242 11.503 14.327 1.00 27.37 206 ALA A O 1
ATOM 1760 N N . GLY A 1 207 ? 0.689 12.372 13.615 1.00 27.04 207 GLY A N 1
ATOM 1761 C CA . GLY A 1 207 ? 0.525 11.886 12.252 1.00 30.98 207 GLY A CA 1
ATOM 1762 C C . GLY A 1 207 ? -0.289 12.812 11.330 1.00 34.73 207 GLY A C 1
ATOM 1763 O O . GLY A 1 207 ? -1.096 13.689 11.804 1.00 31.49 207 GLY A O 1
ATOM 1764 N N . PRO A 1 208 ? -0.141 12.595 9.995 1.00 36.38 208 PRO A N 1
ATOM 1765 C CA . PRO A 1 208 ? -0.937 13.334 9.010 1.00 37.16 208 PRO A CA 1
ATOM 1766 C C . PRO A 1 208 ? -2.462 13.366 9.223 1.00 37.44 208 PRO A C 1
ATOM 1767 O O . PRO A 1 208 ? -3.096 14.336 8.866 1.00 40.11 208 PRO A O 1
ATOM 1771 N N . ASP A 1 209 ? -3.064 12.354 9.810 1.00 35.48 209 ASP A N 1
ATOM 1772 C CA . ASP A 1 209 ? -4.494 12.327 10.021 1.00 34.71 209 ASP A CA 1
ATOM 1773 C C . ASP A 1 209 ? -4.864 12.731 11.445 1.00 32.88 209 ASP A C 1
ATOM 1774 O O . ASP A 1 209 ? -6.048 12.693 11.832 1.00 33.12 209 ASP A O 1
ATOM 1779 N N . LEU A 1 210 ? -3.850 13.160 12.216 1.00 33.50 210 LEU A N 1
ATOM 1780 C CA . LEU A 1 210 ? -4.015 13.493 13.650 1.00 33.06 210 LEU A CA 1
ATOM 1781 C C . LEU A 1 210 ? -4.611 12.383 14.498 1.00 34.89 210 LEU A C 1
ATOM 1782 O O . LEU A 1 210 ? -5.330 12.632 15.495 1.00 34.68 210 LEU A O 1
ATOM 1787 N N . ARG A 1 211 ? -4.345 11.144 14.129 1.00 35.69 211 ARG A N 1
ATOM 1788 C CA . ARG A 1 211 ? -4.990 10.072 14.882 1.00 38.23 211 ARG A CA 1
ATOM 1789 C C . ARG A 1 211 ? -4.192 9.643 16.127 1.00 36.80 211 ARG A C 1
ATOM 1790 O O . ARG A 1 211 ? -4.757 9.007 17.023 1.00 37.00 211 ARG A O 1
ATOM 1798 N N . ASN A 1 212 ? -2.895 9.904 16.136 1.00 33.29 212 ASN A N 1
ATOM 1799 C CA . ASN A 1 212 ? -2.116 9.546 17.271 1.00 33.45 212 ASN A CA 1
ATOM 1800 C C . ASN A 1 212 ? -2.048 10.715 18.327 1.00 32.89 212 ASN A C 1
ATOM 1801 O O . ASN A 1 212 ? -0.965 11.211 18.633 1.00 31.74 212 ASN A O 1
ATOM 1806 N N . MET A 1 213 ? -3.207 11.063 18.885 1.00 33.07 213 MET A N 1
ATOM 1807 C CA . MET A 1 213 ? -3.294 12.094 19.934 1.00 34.72 213 MET A CA 1
ATOM 1808 C C . MET A 1 213 ? -2.548 11.670 21.203 1.00 34.72 213 MET A C 1
ATOM 1809 O O . MET A 1 213 ? -2.022 12.530 21.948 1.00 33.59 213 MET A O 1
ATOM 1814 N N . ASP A 1 214 ? -2.494 10.361 21.480 1.00 33.53 214 ASP A N 1
ATOM 1815 C CA . ASP A 1 214 ? -1.650 9.933 22.565 1.00 33.00 214 ASP A CA 1
ATOM 1816 C C . ASP A 1 214 ? -0.256 10.434 22.511 1.00 31.41 214 ASP A C 1
ATOM 1817 O O . ASP A 1 214 ? 0.286 10.877 23.534 1.00 30.96 214 ASP A O 1
ATOM 1822 N N . ASN A 1 215 ? 0.388 10.355 21.340 1.00 30.09 215 ASN A N 1
ATOM 1823 C CA . ASN A 1 215 ? 1.746 10.800 21.235 1.00 27.37 215 ASN A CA 1
ATOM 1824 C C . ASN A 1 215 ? 1.836 12.357 21.319 1.00 26.69 215 ASN A C 1
ATOM 1825 O O . ASN A 1 215 ? 2.780 12.893 21.849 1.00 25.83 215 ASN A O 1
ATOM 1830 N N . LEU A 1 216 ? 0.830 13.060 20.803 1.00 25.18 216 LEU A N 1
ATOM 1831 C CA . LEU A 1 216 ? 0.891 14.547 20.913 1.00 25.22 216 LEU A CA 1
ATOM 1832 C C . LEU A 1 216 ? 0.748 14.948 22.380 1.00 23.15 216 LEU A C 1
ATOM 1833 O O . LEU A 1 216 ? 1.483 15.831 22.871 1.00 23.38 216 LEU A O 1
ATOM 1838 N N . TYR A 1 217 ? -0.246 14.388 23.071 1.00 24.50 217 TYR A N 1
ATOM 1839 C CA . TYR A 1 217 ? -0.389 14.679 24.520 1.00 23.49 217 TYR A CA 1
ATOM 1840 C C . TYR A 1 217 ? 0.877 14.363 25.290 1.00 23.96 217 TYR A C 1
ATOM 1841 O O . TYR A 1 217 ? 1.225 15.094 26.212 1.00 23.19 217 TYR A O 1
ATOM 1850 N N . THR A 1 218 ? 1.550 13.239 24.982 1.00 24.92 218 THR A N 1
ATOM 1851 C CA . THR A 1 218 ? 2.757 12.905 25.690 1.00 23.62 218 THR A CA 1
ATOM 1852 C C . THR A 1 218 ? 3.873 13.908 25.454 1.00 25.46 218 THR A C 1
ATOM 1853 O O . THR A 1 218 ? 4.490 14.371 26.387 1.00 27.04 218 THR A O 1
ATOM 1857 N N . ARG A 1 219 ? 4.079 14.303 24.183 1.00 25.44 219 ARG A N 1
ATOM 1858 C CA A ARG A 1 219 ? 5.038 15.344 23.833 0.50 26.04 219 ARG A CA 1
ATOM 1859 C CA B ARG A 1 219 ? 5.059 15.338 23.867 0.50 25.47 219 ARG A CA 1
ATOM 1860 C C . ARG A 1 219 ? 4.643 16.696 24.448 1.00 25.35 219 ARG A C 1
ATOM 1861 O O . ARG A 1 219 ? 5.497 17.449 24.895 1.00 27.25 219 ARG A O 1
ATOM 1876 N N . LEU A 1 220 ? 3.351 17.008 24.458 1.00 25.33 220 LEU A N 1
ATOM 1877 C CA . LEU A 1 220 ? 2.941 18.311 25.083 1.00 25.88 220 LEU A CA 1
ATOM 1878 C C . LEU A 1 220 ? 3.316 18.307 26.540 1.00 27.31 220 LEU A C 1
ATOM 1879 O O . LEU A 1 220 ? 3.809 19.319 27.074 1.00 27.50 220 LEU A O 1
ATOM 1884 N N . GLU A 1 221 ? 3.186 17.144 27.188 1.00 27.09 221 GLU A N 1
ATOM 1885 C CA . GLU A 1 221 ? 3.609 17.114 28.612 1.00 28.09 221 GLU A CA 1
ATOM 1886 C C . GLU A 1 221 ? 5.090 17.195 28.746 1.00 30.61 221 GLU A C 1
ATOM 1887 O O . GLU A 1 221 ? 5.617 17.920 29.571 1.00 31.75 221 GLU A O 1
ATOM 1893 N N . SER A 1 222 ? 5.794 16.497 27.896 1.00 32.62 222 SER A N 1
ATOM 1894 C CA A SER A 1 222 ? 7.196 16.258 28.166 0.50 34.82 222 SER A CA 1
ATOM 1895 C CA B SER A 1 222 ? 7.207 16.244 28.155 0.50 35.30 222 SER A CA 1
ATOM 1896 C C . SER A 1 222 ? 8.169 17.111 27.391 1.00 36.98 222 SER A C 1
ATOM 1897 O O . SER A 1 222 ? 9.273 17.402 27.900 1.00 38.13 222 SER A O 1
ATOM 1902 N N . ALA A 1 223 ? 7.797 17.507 26.167 1.00 36.84 223 ALA A N 1
ATOM 1903 C CA . ALA A 1 223 ? 8.722 18.350 25.377 1.00 39.22 223 ALA A CA 1
ATOM 1904 C C . ALA A 1 223 ? 8.715 19.821 25.877 1.00 41.13 223 ALA A C 1
ATOM 1905 O O . ALA A 1 223 ? 7.677 20.498 25.929 1.00 41.13 223 ALA A O 1
ATOM 1907 N N . LYS A 1 224 ? 9.893 20.308 26.254 1.00 43.04 224 LYS A N 1
ATOM 1908 C CA . LYS A 1 224 ? 9.982 21.592 26.925 1.00 43.88 224 LYS A CA 1
ATOM 1909 C C . LYS A 1 224 ? 9.678 22.582 25.827 1.00 42.07 224 LYS A C 1
ATOM 1910 O O . LYS A 1 224 ? 10.172 22.454 24.706 1.00 42.54 224 LYS A O 1
ATOM 1916 N N . GLY A 1 225 ? 8.833 23.547 26.104 1.00 39.48 225 GLY A N 1
ATOM 1917 C CA . GLY A 1 225 ? 8.624 24.543 25.050 1.00 35.20 225 GLY A CA 1
ATOM 1918 C C . GLY A 1 225 ? 7.505 24.258 24.047 1.00 32.55 225 GLY A C 1
ATOM 1919 O O . GLY A 1 225 ? 7.046 25.219 23.392 1.00 30.55 225 GLY A O 1
ATOM 1920 N N . LEU A 1 226 ? 7.099 22.981 23.871 1.00 28.75 226 LEU A N 1
ATOM 1921 C CA . LEU A 1 226 ? 6.085 22.650 22.871 1.00 27.61 226 LEU A CA 1
ATOM 1922 C C . LEU A 1 226 ? 4.685 23.273 23.205 1.00 27.23 226 LEU A C 1
ATOM 1923 O O . LEU A 1 226 ? 4.086 23.974 22.372 1.00 24.61 226 LEU A O 1
ATOM 1928 N N . LYS A 1 227 ? 4.209 23.084 24.431 1.00 24.98 227 LYS A N 1
ATOM 1929 C CA . LYS A 1 227 ? 2.897 23.578 24.765 1.00 24.90 227 LYS A CA 1
ATOM 1930 C C . LYS A 1 227 ? 2.949 25.080 24.805 1.00 22.98 227 LYS A C 1
ATOM 1931 O O . LYS A 1 227 ? 2.025 25.736 24.260 1.00 23.45 227 LYS A O 1
ATOM 1937 N N . GLU A 1 228 ? 4.066 25.622 25.314 1.00 21.20 228 GLU A N 1
ATOM 1938 C CA A GLU A 1 228 ? 4.226 27.062 25.397 0.50 21.29 228 GLU A CA 1
ATOM 1939 C CA B GLU A 1 228 ? 4.265 27.064 25.389 0.50 21.55 228 GLU A CA 1
ATOM 1940 C C . GLU A 1 228 ? 4.234 27.683 23.980 1.00 21.63 228 GLU A C 1
ATOM 1941 O O . GLU A 1 228 ? 3.759 28.818 23.791 1.00 21.52 228 GLU A O 1
ATOM 1952 N N . PHE A 1 229 ? 4.766 26.951 23.003 1.00 22.19 229 PHE A N 1
ATOM 1953 C CA . PHE A 1 229 ? 4.830 27.534 21.644 1.00 21.73 229 PHE A CA 1
ATOM 1954 C C . PHE A 1 229 ? 3.385 27.900 21.192 1.00 21.33 229 PHE A C 1
ATOM 1955 O O . PHE A 1 229 ? 3.156 28.919 20.472 1.00 22.67 229 PHE A O 1
ATOM 1963 N N . PHE A 1 230 ? 2.402 27.051 21.527 1.00 18.58 230 PHE A N 1
ATOM 1964 C CA . PHE A 1 230 ? 0.997 27.374 21.178 1.00 17.95 230 PHE A CA 1
ATOM 1965 C C . PHE A 1 230 ? 0.249 28.354 22.071 1.00 17.18 230 PHE A C 1
ATOM 1966 O O . PHE A 1 230 ? -0.957 28.574 21.876 1.00 18.24 230 PHE A O 1
ATOM 1974 N N . THR A 1 231 ? 0.943 28.920 23.034 1.00 17.81 231 THR A N 1
ATOM 1975 C CA . THR A 1 231 ? 0.288 29.735 24.072 1.00 16.73 231 THR A CA 1
ATOM 1976 C C . THR A 1 231 ? 0.590 31.226 23.833 1.00 16.90 231 THR A C 1
ATOM 1977 O O . THR A 1 231 ? 1.714 31.558 23.400 1.00 16.43 231 THR A O 1
ATOM 1981 N N . LEU A 1 232 ? -0.367 32.083 24.190 1.00 16.24 232 LEU A N 1
ATOM 1982 C CA . LEU A 1 232 ? -0.157 33.554 23.940 1.00 17.41 232 LEU A CA 1
ATOM 1983 C C . LEU A 1 232 ? -1.192 34.295 24.698 1.00 16.46 232 LEU A C 1
ATOM 1984 O O . LEU A 1 232 ? -2.260 33.719 25.010 1.00 16.92 232 LEU A O 1
ATOM 1989 N N . THR A 1 233 ? -0.900 35.577 25.015 1.00 15.42 233 THR A N 1
ATOM 1990 C CA . THR A 1 233 ? -1.919 36.503 25.461 1.00 15.63 233 THR A CA 1
ATOM 1991 C C . THR A 1 233 ? -2.322 37.481 24.354 1.00 15.75 233 THR A C 1
ATOM 1992 O O . THR A 1 233 ? -3.444 38.078 24.412 1.00 16.59 233 THR A O 1
ATOM 1996 N N . ASP A 1 234 ? -1.438 37.578 23.344 1.00 16.69 234 ASP A N 1
ATOM 1997 C CA . ASP A 1 234 ? -1.732 38.574 22.237 1.00 15.92 234 ASP A CA 1
ATOM 1998 C C . ASP A 1 234 ? -1.064 38.109 20.942 1.00 16.83 234 ASP A C 1
ATOM 1999 O O . ASP A 1 234 ? 0.014 37.440 20.985 1.00 16.57 234 ASP A O 1
ATOM 2004 N N . LEU A 1 235 ? -1.610 38.521 19.790 1.00 15.01 235 LEU A N 1
ATOM 2005 C CA . LEU A 1 235 ? -0.901 38.266 18.527 1.00 15.62 235 LEU A CA 1
ATOM 2006 C C . LEU A 1 235 ? -0.797 39.706 17.911 1.00 16.72 235 LEU A C 1
ATOM 2007 O O . LEU A 1 235 ? -1.594 40.605 18.259 1.00 18.45 235 LEU A O 1
ATOM 2012 N N . ARG A 1 236 ? 0.137 39.867 16.971 1.00 16.22 236 ARG A N 1
ATOM 2013 C CA A ARG A 1 236 ? 0.187 41.123 16.228 0.50 16.84 236 ARG A CA 1
ATOM 2014 C CA B ARG A 1 236 ? 0.226 41.124 16.244 0.50 17.18 236 ARG A CA 1
ATOM 2015 C C . ARG A 1 236 ? 0.542 40.827 14.789 1.00 16.84 236 ARG A C 1
ATOM 2016 O O . ARG A 1 236 ? 1.512 40.118 14.499 1.00 18.48 236 ARG A O 1
ATOM 2031 N N . MET A 1 237 ? -0.250 41.387 13.884 1.00 17.90 237 MET A N 1
ATOM 2032 C CA . MET A 1 237 ? 0.078 41.264 12.458 1.00 17.14 237 MET A CA 1
ATOM 2033 C C . MET A 1 237 ? 0.817 42.567 12.111 1.00 18.06 237 MET A C 1
ATOM 2034 O O . MET A 1 237 ? 0.212 43.621 12.162 1.00 17.70 237 MET A O 1
ATOM 2039 N N . ARG A 1 238 ? 2.105 42.449 11.804 1.00 17.93 238 ARG A N 1
ATOM 2040 C CA . ARG A 1 238 ? 2.938 43.595 11.456 1.00 19.35 238 ARG A CA 1
ATOM 2041 C C . ARG A 1 238 ? 2.996 43.533 9.902 1.00 18.62 238 ARG A C 1
ATOM 2042 O O . ARG A 1 238 ? 3.764 42.756 9.281 1.00 19.18 238 ARG A O 1
ATOM 2050 N N . LEU A 1 239 ? 2.107 44.285 9.282 1.00 17.94 239 LEU A N 1
ATOM 2051 C CA . LEU A 1 239 ? 1.922 44.261 7.814 1.00 16.96 239 LEU A CA 1
ATOM 2052 C C . LEU A 1 239 ? 3.007 45.230 7.290 1.00 19.09 239 LEU A C 1
ATOM 2053 O O . LEU A 1 239 ? 2.990 46.414 7.668 1.00 18.83 239 LEU A O 1
ATOM 2058 N N . LEU A 1 240 ? 3.851 44.747 6.400 1.00 18.88 240 LEU A N 1
ATOM 2059 C CA . LEU A 1 240 ? 5.004 45.605 6.018 1.00 19.42 240 LEU A CA 1
ATOM 2060 C C . LEU A 1 240 ? 4.956 46.021 4.544 1.00 20.25 240 LEU A C 1
ATOM 2061 O O . LEU A 1 240 ? 5.590 47.002 4.209 1.00 19.76 240 LEU A O 1
ATOM 2066 N N . ARG A 1 241 ? 4.338 45.226 3.676 1.00 18.75 241 ARG A N 1
ATOM 2067 C CA . ARG A 1 241 ? 4.194 45.603 2.243 1.00 19.19 241 ARG A CA 1
ATOM 2068 C C . ARG A 1 241 ? 2.986 44.923 1.680 1.00 19.34 241 ARG A C 1
ATOM 2069 O O . ARG A 1 241 ? 2.780 43.702 1.956 1.00 18.89 241 ARG A O 1
ATOM 2077 N N . PRO A 1 242 ? 2.129 45.640 0.937 1.00 20.10 242 PRO A N 1
ATOM 2078 C CA . PRO A 1 242 ? 0.913 45.083 0.416 1.00 20.30 242 PRO A CA 1
ATOM 2079 C C . PRO A 1 242 ? 1.133 44.242 -0.834 1.00 19.52 242 PRO A C 1
ATOM 2080 O O . PRO A 1 242 ? 2.259 44.135 -1.254 1.00 19.33 242 PRO A O 1
ATOM 2084 N N . ALA A 1 243 ? 0.054 43.626 -1.340 1.00 18.81 243 ALA A N 1
ATOM 2085 C CA . ALA A 1 243 ? 0.162 42.771 -2.524 1.00 20.12 243 ALA A CA 1
ATOM 2086 C C . ALA A 1 243 ? 0.654 43.597 -3.732 1.00 22.99 243 ALA A C 1
ATOM 2087 O O . ALA A 1 243 ? 0.211 44.720 -3.920 1.00 21.31 243 ALA A O 1
ATOM 2089 N N . LEU A 1 244 ? 1.497 42.991 -4.547 1.00 25.95 244 LEU A N 1
ATOM 2090 C CA . LEU A 1 244 ? 2.001 43.663 -5.788 1.00 27.43 244 LEU A CA 1
ATOM 2091 C C . LEU A 1 244 ? 1.482 42.965 -7.068 1.00 30.18 244 LEU A C 1
ATOM 2092 O O . LEU A 1 244 ? 1.580 43.497 -8.214 1.00 30.26 244 LEU A O 1
ATOM 2097 N N . GLY A 1 245 ? 0.851 41.819 -6.908 1.00 28.33 245 GLY A N 1
ATOM 2098 C CA . GLY A 1 245 ? 0.314 41.139 -8.106 1.00 31.54 245 GLY A CA 1
ATOM 2099 C C . GLY A 1 245 ? 1.441 40.512 -8.876 1.00 29.42 245 GLY A C 1
ATOM 2100 O O . GLY A 1 245 ? 1.284 40.257 -10.066 1.00 32.75 245 GLY A O 1
ATOM 2101 N N . GLY A 1 246 ? 2.572 40.314 -8.222 1.00 31.70 246 GLY A N 1
ATOM 2102 C CA . GLY A 1 246 ? 3.791 39.688 -8.783 1.00 35.08 246 GLY A CA 1
ATOM 2103 C C . GLY A 1 246 ? 4.440 40.493 -9.903 1.00 37.80 246 GLY A C 1
ATOM 2104 O O . GLY A 1 246 ? 5.040 39.902 -10.838 1.00 38.86 246 GLY A O 1
ATOM 2105 N N . THR A 1 247 ? 4.278 41.832 -9.845 1.00 36.59 247 THR A N 1
ATOM 2106 C CA . THR A 1 247 ? 4.847 42.722 -10.860 1.00 35.17 247 THR A CA 1
ATOM 2107 C C . THR A 1 247 ? 5.261 43.995 -10.101 1.00 35.11 247 THR A C 1
ATOM 2108 O O . THR A 1 247 ? 5.068 44.110 -8.861 1.00 34.98 247 THR A O 1
ATOM 2112 N N . TYR A 1 248 ? 5.893 44.931 -10.809 1.00 31.00 248 TYR A N 1
ATOM 2113 C CA . TYR A 1 248 ? 6.431 46.137 -10.212 1.00 26.29 248 TYR A CA 1
ATOM 2114 C C . TYR A 1 248 ? 5.242 47.073 -9.917 1.00 23.18 248 TYR A C 1
ATOM 2115 O O . TYR A 1 248 ? 4.152 46.904 -10.519 1.00 23.37 248 TYR A O 1
ATOM 2124 N N . VAL A 1 249 ? 5.419 47.976 -8.961 1.00 21.19 249 VAL A N 1
ATOM 2125 C CA . VAL A 1 249 ? 4.356 48.987 -8.587 1.00 21.78 249 VAL A CA 1
ATOM 2126 C C . VAL A 1 249 ? 4.047 49.898 -9.806 1.00 20.74 249 VAL A C 1
ATOM 2127 O O . VAL A 1 249 ? 4.981 50.424 -10.426 1.00 23.28 249 VAL A O 1
ATOM 2131 N N . GLN A 1 250 ? 2.760 50.091 -10.085 1.00 18.03 250 GLN A N 1
ATOM 2132 C CA . GLN A 1 250 ? 2.344 50.974 -11.210 1.00 18.53 250 GLN A CA 1
ATOM 2133 C C . GLN A 1 250 ? 2.147 52.326 -10.530 1.00 17.62 250 GLN A C 1
ATOM 2134 O O . GLN A 1 250 ? 1.156 52.551 -9.828 1.00 15.28 250 GLN A O 1
ATOM 2140 N N . ARG A 1 251 ? 3.141 53.192 -10.722 1.00 17.09 251 ARG A N 1
ATOM 2141 C CA . ARG A 1 251 ? 3.106 54.498 -10.000 1.00 17.75 251 ARG A CA 1
ATOM 2142 C C . ARG A 1 251 ? 1.941 55.332 -10.333 1.00 18.50 251 ARG A C 1
ATOM 2143 O O . ARG A 1 251 ? 1.417 56.035 -9.433 1.00 18.63 251 ARG A O 1
ATOM 2151 N N . GLU A 1 252 ? 1.454 55.279 -11.586 1.00 16.74 252 GLU A N 1
ATOM 2152 C CA . GLU A 1 252 ? 0.240 56.061 -11.922 1.00 18.90 252 GLU A CA 1
ATOM 2153 C C . GLU A 1 252 ? -1.113 55.452 -11.515 1.00 19.86 252 GLU A C 1
ATOM 2154 O O . GLU A 1 252 ? -2.154 56.042 -11.817 1.00 17.29 252 GLU A O 1
ATOM 2160 N N . ASN A 1 253 ? -1.114 54.368 -10.702 1.00 18.20 253 ASN A N 1
ATOM 2161 C CA . ASN A 1 253 ? -2.367 53.910 -10.132 1.00 20.52 253 ASN A CA 1
ATOM 2162 C C . ASN A 1 253 ? -2.155 53.336 -8.759 1.00 20.30 253 ASN A C 1
ATOM 2163 O O . ASN A 1 253 ? -2.154 52.088 -8.587 1.00 19.99 253 ASN A O 1
ATOM 2168 N N . LEU A 1 254 ? -1.865 54.252 -7.810 1.00 19.33 254 LEU A N 1
ATOM 2169 C CA . LEU A 1 254 ? -1.542 53.767 -6.445 1.00 18.69 254 LEU A CA 1
ATOM 2170 C C . LEU A 1 254 ? -2.833 53.319 -5.746 1.00 18.44 254 LEU A C 1
ATOM 2171 O O . LEU A 1 254 ? -2.778 52.713 -4.618 1.00 18.09 254 LEU A O 1
ATOM 2176 N N . TYR A 1 255 ? -3.979 53.577 -6.374 1.00 18.59 255 TYR A N 1
ATOM 2177 C CA . TYR A 1 255 ? -5.263 53.286 -5.762 1.00 21.40 255 TYR A CA 1
ATOM 2178 C C . TYR A 1 255 ? -5.544 51.803 -5.750 1.00 21.02 255 TYR A C 1
ATOM 2179 O O . TYR A 1 255 ? -6.533 51.426 -5.179 1.00 22.70 255 TYR A O 1
ATOM 2188 N N . LYS A 1 256 ? -4.770 50.990 -6.450 1.00 20.81 256 LYS A N 1
ATOM 2189 C CA . LYS A 1 256 ? -5.077 49.569 -6.341 1.00 21.48 256 LYS A CA 1
ATOM 2190 C C . LYS A 1 256 ? -4.346 48.910 -5.205 1.00 21.56 256 LYS A C 1
ATOM 2191 O O . LYS A 1 256 ? -4.477 47.667 -5.043 1.00 23.24 256 LYS A O 1
ATOM 2197 N N . TYR A 1 257 ? -3.455 49.637 -4.514 1.00 17.10 257 TYR A N 1
ATOM 2198 C CA . TYR A 1 257 ? -2.680 48.963 -3.450 1.00 16.98 257 TYR A CA 1
ATOM 2199 C C . TYR A 1 257 ? -3.197 49.368 -2.059 1.00 18.20 257 TYR A C 1
ATOM 2200 O O . TYR A 1 257 ? -3.175 50.544 -1.690 1.00 17.53 257 TYR A O 1
ATOM 2209 N N . PHE A 1 258 ? -3.614 48.375 -1.265 1.00 15.02 258 PHE A N 1
ATOM 2210 C CA . PHE A 1 258 ? -4.129 48.662 0.081 1.00 14.69 258 PHE A CA 1
ATOM 2211 C C . PHE A 1 258 ? -4.311 47.316 0.790 1.00 16.30 258 PHE A C 1
ATOM 2212 O O . PHE A 1 258 ? -4.269 46.276 0.110 1.00 16.66 258 PHE A O 1
ATOM 2220 N N . TYR A 1 259 ? -4.470 47.351 2.123 1.00 17.24 259 TYR A N 1
ATOM 2221 C CA . TYR A 1 259 ? -4.723 46.070 2.856 1.00 16.84 259 TYR A CA 1
ATOM 2222 C C . TYR A 1 259 ? -6.181 46.050 3.125 1.00 17.59 259 TYR A C 1
ATOM 2223 O O . TYR A 1 259 ? -6.777 47.121 3.420 1.00 16.33 259 TYR A O 1
ATOM 2232 N N . ALA A 1 260 ? -6.825 44.846 3.054 1.00 15.15 260 ALA A N 1
ATOM 2233 C CA . ALA A 1 260 ? -8.241 44.814 3.413 1.00 14.66 260 ALA A CA 1
ATOM 2234 C C . ALA A 1 260 ? -8.369 43.433 4.042 1.00 16.50 260 ALA A C 1
ATOM 2235 O O . ALA A 1 260 ? -7.983 42.470 3.423 1.00 15.47 260 ALA A O 1
ATOM 2237 N N . ILE A 1 261 ? -8.809 43.411 5.292 1.00 15.42 261 ILE A N 1
ATOM 2238 C CA . ILE A 1 261 ? -8.895 42.107 6.002 1.00 16.34 261 ILE A CA 1
ATOM 2239 C C . ILE A 1 261 ? -10.356 41.888 6.331 1.00 16.43 261 ILE A C 1
ATOM 2240 O O . ILE A 1 261 ? -10.996 42.635 7.079 1.00 15.67 261 ILE A O 1
ATOM 2245 N N . SER A 1 262 ? -10.907 40.780 5.829 1.00 14.90 262 SER A N 1
ATOM 2246 C CA . SER A 1 262 ? -12.279 40.512 6.138 1.00 16.01 262 SER A CA 1
ATOM 2247 C C . SER A 1 262 ? -12.530 39.615 7.307 1.00 16.23 262 SER A C 1
ATOM 2248 O O . SER A 1 262 ? -13.627 39.637 7.840 1.00 15.55 262 SER A O 1
ATOM 2251 N N . ASN A 1 263 ? -11.541 38.813 7.670 1.00 15.89 263 ASN A N 1
ATOM 2252 C CA . ASN A 1 263 ? -11.799 37.902 8.800 1.00 14.64 263 ASN A CA 1
ATOM 2253 C C . ASN A 1 263 ? -10.465 37.430 9.389 1.00 14.77 263 ASN A C 1
ATOM 2254 O O . ASN A 1 263 ? -9.482 37.133 8.622 1.00 14.59 263 ASN A O 1
ATOM 2259 N N . ILE A 1 264 ? -10.406 37.372 10.741 1.00 14.41 264 ILE A N 1
ATOM 2260 C CA . ILE A 1 264 ? -9.252 36.734 11.390 1.00 14.01 264 ILE A CA 1
ATOM 2261 C C . ILE A 1 264 ? -9.842 35.672 12.323 1.00 14.33 264 ILE A C 1
ATOM 2262 O O . ILE A 1 264 ? -10.615 36.000 13.242 1.00 14.44 264 ILE A O 1
ATOM 2267 N N . GLU A 1 265 ? -9.530 34.413 12.003 1.00 13.97 265 GLU A N 1
ATOM 2268 C CA . GLU A 1 265 ? -10.163 33.277 12.793 1.00 13.89 265 GLU A CA 1
ATOM 2269 C C . GLU A 1 265 ? -9.017 32.745 13.716 1.00 13.74 265 GLU A C 1
ATOM 2270 O O . GLU A 1 265 ? -7.939 32.328 13.260 1.00 16.15 265 GLU A O 1
ATOM 2276 N N . VAL A 1 266 ? -9.319 32.746 15.021 1.00 14.79 266 VAL A N 1
ATOM 2277 C CA . VAL A 1 266 ? -8.423 32.313 16.095 1.00 15.48 266 VAL A CA 1
ATOM 2278 C C . VAL A 1 266 ? -9.220 31.312 16.898 1.00 15.71 266 VAL A C 1
ATOM 2279 O O . VAL A 1 266 ? -10.294 31.622 17.416 1.00 14.40 266 VAL A O 1
ATOM 2283 N N . ILE A 1 267 ? -8.663 30.109 16.980 1.00 15.80 267 ILE A N 1
ATOM 2284 C CA . ILE A 1 267 ? -9.428 29.015 17.599 1.00 15.78 267 ILE A CA 1
ATOM 2285 C C . ILE A 1 267 ? -8.517 28.368 18.650 1.00 15.48 267 ILE A C 1
ATOM 2286 O O . ILE A 1 267 ? -7.337 28.023 18.405 1.00 16.93 267 ILE A O 1
ATOM 2291 N N . GLY A 1 268 ? -9.098 28.211 19.843 1.00 16.74 268 GLY A N 1
ATOM 2292 C CA . GLY A 1 268 ? -8.260 27.599 20.925 1.00 16.95 268 GLY A CA 1
ATOM 2293 C C . GLY A 1 268 ? -9.030 27.690 22.245 1.00 16.19 268 GLY A C 1
ATOM 2294 O O . GLY A 1 268 ? -10.176 28.156 22.305 1.00 17.64 268 GLY A O 1
ATOM 2295 N N . ARG A 1 269 ? -8.355 27.336 23.346 1.00 17.28 269 ARG A N 1
ATOM 2296 C CA . ARG A 1 269 ? -9.004 27.367 24.659 1.00 15.76 269 ARG A CA 1
ATOM 2297 C C . ARG A 1 269 ? -8.174 28.200 25.644 1.00 17.49 269 ARG A C 1
ATOM 2298 O O . ARG A 1 269 ? -7.007 28.435 25.447 1.00 17.55 269 ARG A O 1
ATOM 2306 N N . CYS A 1 270 ? -8.796 28.635 26.727 1.00 16.40 270 CYS A N 1
ATOM 2307 C CA . CYS A 1 270 ? -8.052 29.235 27.824 1.00 17.08 270 CYS A CA 1
ATOM 2308 C C . CYS A 1 270 ? -6.989 28.257 28.360 1.00 18.09 270 CYS A C 1
ATOM 2309 O O . CYS A 1 270 ? -7.240 27.021 28.445 1.00 19.19 270 CYS A O 1
ATOM 2312 N N . LYS A 1 271 ? -5.844 28.820 28.751 1.00 16.12 271 LYS A N 1
ATOM 2313 C CA . LYS A 1 271 ? -4.863 28.101 29.513 1.00 16.65 271 LYS A CA 1
ATOM 2314 C C . LYS A 1 271 ? -5.330 28.084 30.990 1.00 17.54 271 LYS A C 1
ATOM 2315 O O . LYS A 1 271 ? -5.367 29.148 31.616 1.00 17.82 271 LYS A O 1
ATOM 2321 N N . CYS A 1 272 ? -5.588 26.861 31.503 1.00 17.27 272 CYS A N 1
ATOM 2322 C CA . CYS A 1 272 ? -5.981 26.685 32.931 1.00 16.89 272 CYS A CA 1
ATOM 2323 C C . CYS A 1 272 ? -5.108 25.658 33.673 1.00 17.88 272 CYS A C 1
ATOM 2324 O O . CYS A 1 272 ? -5.485 25.243 34.775 1.00 18.21 272 CYS A O 1
ATOM 2327 N N . ASN A 1 273 ? -3.959 25.316 33.103 1.00 17.28 273 ASN A N 1
ATOM 2328 C CA . ASN A 1 273 ? -2.930 24.466 33.747 1.00 16.96 273 ASN A CA 1
ATOM 2329 C C . ASN A 1 273 ? -3.508 23.139 34.148 1.00 18.35 273 ASN A C 1
ATOM 2330 O O . ASN A 1 273 ? -3.061 22.555 35.151 1.00 17.42 273 ASN A O 1
ATOM 2335 N N . LEU A 1 274 ? -4.428 22.627 33.331 1.00 17.98 274 LEU A N 1
ATOM 2336 C CA . LEU A 1 274 ? -5.121 21.347 33.606 1.00 19.08 274 LEU A CA 1
ATOM 2337 C C . LEU A 1 274 ? -5.915 21.317 34.955 1.00 19.93 274 LEU A C 1
ATOM 2338 O O . LEU A 1 274 ? -6.234 20.216 35.460 1.00 19.72 274 LEU A O 1
ATOM 2343 N N . HIS A 1 275 ? -6.379 22.504 35.383 1.00 18.13 275 HIS A N 1
ATOM 2344 C CA . HIS A 1 275 ? -7.145 22.687 36.605 1.00 18.54 275 HIS A CA 1
ATOM 2345 C C . HIS A 1 275 ? -8.531 23.351 36.420 1.00 18.79 275 HIS A C 1
ATOM 2346 O O . HIS A 1 275 ? -9.132 23.775 37.408 1.00 18.98 275 HIS A O 1
ATOM 2353 N N . ALA A 1 276 ? -9.058 23.445 35.197 1.00 19.52 276 ALA A N 1
ATOM 2354 C CA . ALA A 1 276 ? -10.420 23.999 35.064 1.00 18.55 276 ALA A CA 1
ATOM 2355 C C . ALA A 1 276 ? -11.019 23.449 33.773 1.00 19.48 276 ALA A C 1
ATOM 2356 O O . ALA A 1 276 ? -10.296 23.230 32.784 1.00 18.96 276 ALA A O 1
ATOM 2358 N N . ASN A 1 277 ? -12.330 23.191 33.766 1.00 20.36 277 ASN A N 1
ATOM 2359 C CA . ASN A 1 277 ? -12.990 22.844 32.450 1.00 19.59 277 ASN A CA 1
ATOM 2360 C C . ASN A 1 277 ? -13.993 23.936 32.026 1.00 19.11 277 ASN A C 1
ATOM 2361 O O . ASN A 1 277 ? -14.730 23.721 31.017 1.00 18.88 277 ASN A O 1
ATOM 2366 N N . LEU A 1 278 ? -14.013 25.069 32.750 1.00 19.06 278 LEU A N 1
ATOM 2367 C CA . LEU A 1 278 ? -14.775 26.230 32.327 1.00 20.56 278 LEU A CA 1
ATOM 2368 C C . LEU A 1 278 ? -13.929 27.467 32.377 1.00 18.33 278 LEU A C 1
ATOM 2369 O O . LEU A 1 278 ? -13.118 27.710 33.298 1.00 19.51 278 LEU A O 1
ATOM 2374 N N . CYS A 1 279 ? -14.103 28.301 31.357 1.00 19.54 279 CYS A N 1
ATOM 2375 C CA . CYS A 1 279 ? -13.419 29.590 31.359 1.00 21.15 279 CYS A CA 1
ATOM 2376 C C . CYS A 1 279 ? -14.429 30.637 30.842 1.00 22.70 279 CYS A C 1
ATOM 2377 O O . CYS A 1 279 ? -15.060 30.425 29.792 1.00 24.56 279 CYS A O 1
ATOM 2380 N N . SER A 1 280 ? -14.595 31.739 31.556 1.00 22.78 280 SER A N 1
ATOM 2381 C CA . SER A 1 280 ? -15.707 32.649 31.274 1.00 25.06 280 SER A CA 1
ATOM 2382 C C . SER A 1 280 ? -15.341 34.075 31.577 1.00 24.86 280 SER A C 1
ATOM 2383 O O . SER A 1 280 ? -14.345 34.346 32.287 1.00 23.30 280 SER A O 1
ATOM 2386 N N . MET A 1 281 ? -16.127 35.002 31.008 1.00 27.50 281 MET A N 1
ATOM 2387 C CA . MET A 1 281 ? -15.847 36.438 31.161 1.00 28.47 281 MET A CA 1
ATOM 2388 C C . MET A 1 281 ? -16.126 36.845 32.613 1.00 31.38 281 MET A C 1
ATOM 2389 O O . MET A 1 281 ? -17.201 36.568 33.141 1.00 32.28 281 MET A O 1
ATOM 2394 N N . ARG A 1 282 ? -15.173 37.469 33.257 1.00 32.72 282 ARG A N 1
ATOM 2395 C CA . ARG A 1 282 ? -15.358 37.917 34.614 1.00 37.19 282 ARG A CA 1
ATOM 2396 C C . ARG A 1 282 ? -14.642 39.255 34.668 1.00 38.31 282 ARG A C 1
ATOM 2397 O O . ARG A 1 282 ? -13.425 39.339 34.391 1.00 37.41 282 ARG A O 1
ATOM 2405 N N . GLU A 1 283 ? -15.403 40.311 34.981 1.00 40.50 283 GLU A N 1
ATOM 2406 C CA . GLU A 1 283 ? -14.798 41.634 35.157 1.00 43.24 283 GLU A CA 1
ATOM 2407 C C . GLU A 1 283 ? -14.163 42.073 33.819 1.00 42.07 283 GLU A C 1
ATOM 2408 O O . GLU A 1 283 ? -13.107 42.717 33.824 1.00 44.47 283 GLU A O 1
ATOM 2414 N N . GLY A 1 284 ? -14.787 41.696 32.691 1.00 40.01 284 GLY A N 1
ATOM 2415 C CA . GLY A 1 284 ? -14.399 42.162 31.352 1.00 36.17 284 GLY A CA 1
ATOM 2416 C C . GLY A 1 284 ? -13.339 41.369 30.617 1.00 33.47 284 GLY A C 1
ATOM 2417 O O . GLY A 1 284 ? -13.004 41.715 29.483 1.00 32.02 284 GLY A O 1
ATOM 2418 N N . SER A 1 285 ? -12.822 40.284 31.221 1.00 30.76 285 SER A N 1
ATOM 2419 C CA . SER A 1 285 ? -11.837 39.447 30.503 1.00 28.03 285 SER A CA 1
ATOM 2420 C C . SER A 1 285 ? -12.050 37.985 30.914 1.00 26.26 285 SER A C 1
ATOM 2421 O O . SER A 1 285 ? -12.589 37.707 31.979 1.00 26.32 285 SER A O 1
ATOM 2424 N N . LEU A 1 286 ? -11.709 37.084 30.015 1.00 24.77 286 LEU A N 1
ATOM 2425 C CA . LEU A 1 286 ? -11.818 35.636 30.310 1.00 22.10 286 LEU A CA 1
ATOM 2426 C C . LEU A 1 286 ? -10.962 35.255 31.526 1.00 21.76 286 LEU A C 1
ATOM 2427 O O . LEU A 1 286 ? -9.795 35.683 31.621 1.00 21.87 286 LEU A O 1
ATOM 2432 N N . GLN A 1 287 ? -11.471 34.346 32.364 1.00 22.04 287 GLN A N 1
ATOM 2433 C CA . GLN A 1 287 ? -10.681 33.816 33.493 1.00 22.28 287 GLN A CA 1
ATOM 2434 C C . GLN A 1 287 ? -11.156 32.408 33.699 1.00 21.22 287 GLN A C 1
ATOM 2435 O O . GLN A 1 287 ? -12.359 32.060 33.502 1.00 20.29 287 GLN A O 1
ATOM 2441 N N . CYS A 1 288 ? -10.225 31.559 34.099 1.00 19.88 288 CYS A N 1
ATOM 2442 C CA . CYS A 1 288 ? -10.618 30.139 34.323 1.00 19.59 288 CYS A CA 1
ATOM 2443 C C . CYS A 1 288 ? -11.523 30.072 35.600 1.00 19.06 288 CYS A C 1
ATOM 2444 O O . CYS A 1 288 ? -11.368 30.857 36.547 1.00 21.50 288 CYS A O 1
ATOM 2447 N N . GLU A 1 289 ? -12.364 29.096 35.644 1.00 20.10 289 GLU A N 1
ATOM 2448 C CA . GLU A 1 289 ? -13.127 28.813 36.912 1.00 21.48 289 GLU A CA 1
ATOM 2449 C C . GLU A 1 289 ? -12.398 27.684 37.636 1.00 19.77 289 GLU A C 1
ATOM 2450 O O . GLU A 1 289 ? -12.602 26.511 37.337 1.00 21.34 289 GLU A O 1
ATOM 2456 N N . CYS A 1 290 ? -11.463 28.068 38.501 1.00 20.78 290 CYS A N 1
ATOM 2457 C CA . CYS A 1 290 ? -10.434 27.079 38.907 1.00 21.25 290 CYS A CA 1
ATOM 2458 C C . CYS A 1 290 ? -10.945 26.021 39.854 1.00 21.31 290 CYS A C 1
ATOM 2459 O O . CYS A 1 290 ? -11.688 26.359 40.796 1.00 21.65 290 CYS A O 1
ATOM 2462 N N . GLU A 1 291 ? -10.468 24.779 39.633 1.00 20.54 291 GLU A N 1
ATOM 2463 C CA . GLU A 1 291 ? -10.809 23.646 40.511 1.00 21.58 291 GLU A CA 1
ATOM 2464 C C . GLU A 1 291 ? -9.469 23.152 41.161 1.00 20.70 291 GLU A C 1
ATOM 2465 O O . GLU A 1 291 ? -8.407 23.771 41.021 1.00 22.58 291 GLU A O 1
ATOM 2471 N N . HIS A 1 292 ? -9.509 22.023 41.857 1.00 22.28 292 HIS A N 1
ATOM 2472 C CA . HIS A 1 292 ? -8.306 21.422 42.480 1.00 22.09 292 HIS A CA 1
ATOM 2473 C C . HIS A 1 292 ? -7.674 22.344 43.521 1.00 22.33 292 HIS A C 1
ATOM 2474 O O . HIS A 1 292 ? -6.448 22.303 43.732 1.00 21.93 292 HIS A O 1
ATOM 2481 N N . ASN A 1 293 ? -8.500 23.201 44.148 1.00 21.22 293 ASN A N 1
ATOM 2482 C CA . ASN A 1 293 ? -8.052 24.147 45.153 1.00 22.86 293 ASN A CA 1
ATOM 2483 C C . ASN A 1 293 ? -7.034 25.166 44.622 1.00 23.13 293 ASN A C 1
ATOM 2484 O O . ASN A 1 293 ? -6.138 25.596 45.327 1.00 21.12 293 ASN A O 1
ATOM 2489 N N . THR A 1 294 ? -7.156 25.526 43.326 1.00 22.38 294 THR A N 1
ATOM 2490 C CA . THR A 1 294 ? -6.261 26.499 42.776 1.00 20.91 294 THR A CA 1
ATOM 2491 C C . THR A 1 294 ? -6.959 27.858 42.557 1.00 21.60 294 THR A C 1
ATOM 2492 O O . THR A 1 294 ? -8.177 27.988 42.667 1.00 21.74 294 THR A O 1
ATOM 2496 N N . THR A 1 295 ? -6.201 28.873 42.236 1.00 21.97 295 THR A N 1
ATOM 2497 C CA . THR A 1 295 ? -6.713 30.194 42.004 1.00 22.24 295 THR A CA 1
ATOM 2498 C C . THR A 1 295 ? -5.771 30.980 41.098 1.00 21.49 295 THR A C 1
ATOM 2499 O O . THR A 1 295 ? -4.774 30.407 40.636 1.00 22.22 295 THR A O 1
ATOM 2503 N N . GLY A 1 296 ? -6.115 32.242 40.823 1.00 23.19 296 GLY A N 1
ATOM 2504 C CA . GLY A 1 296 ? -5.375 33.080 39.883 1.00 23.79 296 GLY A CA 1
ATOM 2505 C C . GLY A 1 296 ? -6.079 32.881 38.512 1.00 25.97 296 GLY A C 1
ATOM 2506 O O . GLY A 1 296 ? -6.719 31.855 38.284 1.00 24.54 296 GLY A O 1
ATOM 2507 N N . PRO A 1 297 ? -5.969 33.869 37.599 1.00 26.61 297 PRO A N 1
ATOM 2508 C CA . PRO A 1 297 ? -6.691 33.768 36.301 1.00 25.96 297 PRO A CA 1
ATOM 2509 C C . PRO A 1 297 ? -6.421 32.501 35.503 1.00 24.70 297 PRO A C 1
ATOM 2510 O O . PRO A 1 297 ? -7.363 32.083 34.782 1.00 24.29 297 PRO A O 1
ATOM 2514 N N . ASP A 1 298 ? -5.213 31.882 35.614 1.00 20.35 298 ASP A N 1
ATOM 2515 C CA . ASP A 1 298 ? -4.868 30.630 34.885 1.00 19.98 298 ASP A CA 1
ATOM 2516 C C . ASP A 1 298 ? -4.763 29.379 35.800 1.00 18.17 298 ASP A C 1
ATOM 2517 O O . ASP A 1 298 ? -4.217 28.348 35.400 1.00 17.44 298 ASP A O 1
ATOM 2522 N N . CYS A 1 299 ? -5.260 29.523 37.027 1.00 18.74 299 CYS A N 1
ATOM 2523 C CA . CYS A 1 299 ? -5.172 28.412 38.050 1.00 19.20 299 CYS A CA 1
ATOM 2524 C C . CYS A 1 299 ? -3.693 28.154 38.311 1.00 17.89 299 CYS A C 1
ATOM 2525 O O . CYS A 1 299 ? -3.298 26.991 38.483 1.00 19.87 299 CYS A O 1
ATOM 2528 N N . GLY A 1 300 ? -2.893 29.216 38.300 1.00 19.27 300 GLY A N 1
ATOM 2529 C CA . GLY A 1 300 ? -1.450 29.053 38.424 1.00 18.05 300 GLY A CA 1
ATOM 2530 C C . GLY A 1 300 ? -0.885 29.164 39.836 1.00 22.42 300 GLY A C 1
ATOM 2531 O O . GLY A 1 300 ? 0.356 29.090 40.037 1.00 21.22 300 GLY A O 1
ATOM 2532 N N . LYS A 1 301 ? -1.777 29.259 40.787 1.00 21.74 301 LYS A N 1
ATOM 2533 C CA . LYS A 1 301 ? -1.356 29.233 42.197 1.00 23.33 301 LYS A CA 1
ATOM 2534 C C . LYS A 1 301 ? -2.323 28.487 43.085 1.00 23.66 301 LYS A C 1
ATOM 2535 O O . LYS A 1 301 ? -3.466 28.163 42.667 1.00 23.00 301 LYS A O 1
ATOM 2541 N N . CYS A 1 302 ? -1.871 28.211 44.333 1.00 21.17 302 CYS A N 1
ATOM 2542 C CA . CYS A 1 302 ? -2.704 27.523 45.300 1.00 23.54 302 CYS A CA 1
ATOM 2543 C C . CYS A 1 302 ? -3.532 28.531 46.086 1.00 22.44 302 CYS A C 1
ATOM 2544 O O . CYS A 1 302 ? -3.020 29.592 46.513 1.00 24.18 302 CYS A O 1
ATOM 2547 N N . LYS A 1 303 ? -4.778 28.159 46.343 1.00 23.32 303 LYS A N 1
ATOM 2548 C CA . LYS A 1 303 ? -5.608 28.960 47.225 1.00 24.73 303 LYS A CA 1
ATOM 2549 C C . LYS A 1 303 ? -5.029 29.040 48.629 1.00 27.37 303 LYS A C 1
ATOM 2550 O O . LYS A 1 303 ? -4.475 28.063 49.126 1.00 25.26 303 LYS A O 1
ATOM 2556 N N . LYS 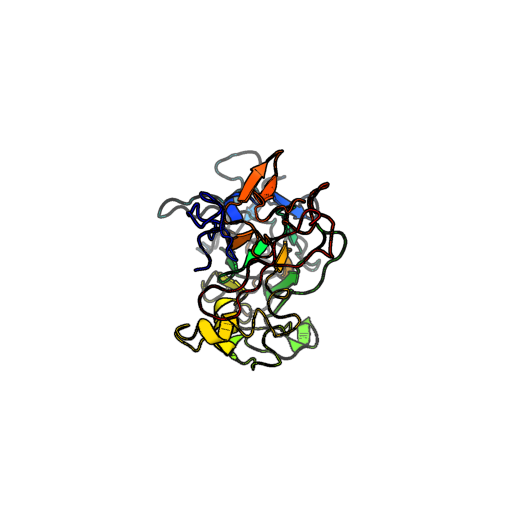A 1 304 ? -5.256 30.167 49.267 1.00 29.01 304 LYS A N 1
ATOM 2557 C CA . LYS A 1 304 ? -4.819 30.398 50.651 1.00 32.43 304 LYS A CA 1
ATOM 2558 C C . LYS A 1 304 ? -4.932 29.307 51.637 1.00 32.99 304 LYS A C 1
ATOM 2559 O O . LYS A 1 304 ? -4.054 29.151 52.473 1.00 37.03 304 LYS A O 1
ATOM 2565 N N . ASN A 1 305 ? -5.912 28.464 51.647 1.00 32.90 305 ASN A N 1
ATOM 2566 C CA . ASN A 1 305 ? -5.652 27.488 52.790 1.00 31.64 305 ASN A CA 1
ATOM 2567 C C . ASN A 1 305 ? -5.056 26.151 52.343 1.00 29.48 305 ASN A C 1
ATOM 2568 O O . ASN A 1 305 ? -5.161 25.127 53.032 1.00 28.48 305 ASN A O 1
ATOM 2573 N N . PHE A 1 306 ? -4.495 26.126 51.110 1.00 26.33 306 PHE A N 1
ATOM 2574 C CA . PHE A 1 306 ? -4.156 24.867 50.508 1.00 24.16 306 PHE A CA 1
ATOM 2575 C C . PHE A 1 306 ? -2.706 24.982 50.034 1.00 25.98 306 PHE A C 1
ATOM 2576 O O . PHE A 1 306 ? -2.405 24.635 48.866 1.00 24.05 306 PHE A O 1
ATOM 2584 N N . ARG A 1 307 ? -1.853 25.574 50.885 1.00 23.60 307 ARG A N 1
ATOM 2585 C CA . ARG A 1 307 ? -0.441 25.814 50.536 1.00 24.16 307 ARG A CA 1
ATOM 2586 C C . ARG A 1 307 ? 0.569 24.911 51.272 1.00 23.69 307 ARG A C 1
ATOM 2587 O O . ARG A 1 307 ? 1.668 25.359 51.612 1.00 23.07 307 ARG A O 1
ATOM 2595 N N . THR A 1 308 ? 0.213 23.660 51.492 1.00 24.01 308 THR A N 1
ATOM 2596 C CA . THR A 1 308 ? 1.152 22.748 52.141 1.00 27.08 308 THR A CA 1
ATOM 2597 C C . THR A 1 308 ? 2.338 22.286 51.263 1.00 26.82 308 THR A C 1
ATOM 2598 O O . THR A 1 308 ? 3.347 21.787 51.764 1.00 25.04 308 THR A O 1
ATOM 2602 N N . ARG A 1 309 ? 2.212 22.438 49.953 1.00 26.50 309 ARG A N 1
ATOM 2603 C CA A ARG A 1 309 ? 3.310 22.091 49.066 0.50 25.80 309 ARG A CA 1
ATOM 2604 C CA B ARG A 1 309 ? 3.250 22.021 49.026 0.50 25.74 309 ARG A CA 1
ATOM 2605 C C . ARG A 1 309 ? 3.253 22.953 47.810 1.00 25.53 309 ARG A C 1
ATOM 2606 O O . ARG A 1 309 ? 2.265 23.686 47.559 1.00 23.89 309 ARG A O 1
ATOM 2621 N N . SER A 1 310 ? 4.319 22.906 47.019 1.00 22.46 310 SER A N 1
ATOM 2622 C CA A SER A 1 310 ? 4.398 23.795 45.872 0.50 22.61 310 SER A CA 1
ATOM 2623 C CA B SER A 1 310 ? 4.395 23.825 45.891 0.50 22.02 310 SER A CA 1
ATOM 2624 C C . SER A 1 310 ? 3.259 23.525 44.905 1.00 21.63 310 SER A C 1
ATOM 2625 O O . SER A 1 310 ? 2.840 22.346 44.680 1.00 21.42 310 SER A O 1
ATOM 2630 N N . TRP A 1 311 ? 2.807 24.601 44.288 1.00 21.20 311 TRP A N 1
ATOM 2631 C CA . TRP A 1 311 ? 1.815 24.478 43.183 1.00 20.74 311 TRP A CA 1
ATOM 2632 C C . TRP A 1 311 ? 2.408 23.641 42.037 1.00 21.91 311 TRP A C 1
ATOM 2633 O O . TRP A 1 311 ? 3.610 23.681 41.755 1.00 21.80 311 TRP A O 1
ATOM 2644 N N . ARG A 1 312 ? 1.554 22.859 41.400 1.00 22.06 312 ARG A N 1
ATOM 2645 C CA . ARG A 1 312 ? 1.920 22.132 40.201 1.00 22.23 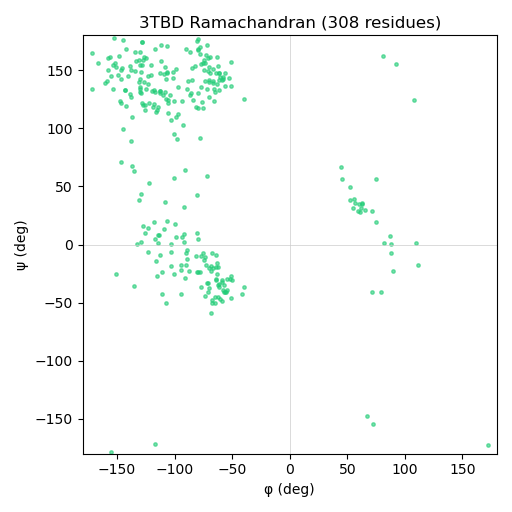312 ARG A CA 1
ATOM 2646 C C . ARG A 1 312 ? 0.793 22.320 39.198 1.00 21.71 312 ARG A C 1
ATOM 2647 O O . ARG A 1 312 ? -0.420 22.307 39.568 1.00 20.60 312 ARG A O 1
ATOM 2655 N N . ALA A 1 313 ? 1.182 22.303 37.911 1.00 20.05 313 ALA A N 1
ATOM 2656 C CA . ALA A 1 313 ? 0.151 22.113 36.872 1.00 20.15 313 ALA A CA 1
ATOM 2657 C C . ALA A 1 313 ? -0.344 20.673 36.917 1.00 20.53 313 ALA A C 1
ATOM 2658 O O . ALA A 1 313 ? 0.399 19.761 37.282 1.00 23.00 313 ALA A O 1
ATOM 2660 N N . GLY A 1 314 ? -1.601 20.474 36.568 1.00 19.33 314 GLY A N 1
ATOM 2661 C CA . GLY A 1 314 ? -2.138 19.195 36.123 1.00 18.83 314 GLY A CA 1
ATOM 2662 C C . GLY A 1 314 ? -1.245 18.612 34.983 1.00 20.44 314 GLY A C 1
ATOM 2663 O O . GLY A 1 314 ? -0.495 19.328 34.326 1.00 20.09 314 GLY A O 1
ATOM 2664 N N . SER A 1 315 ? -1.305 17.304 34.796 1.00 19.57 315 SER A N 1
ATOM 2665 C CA . SER A 1 315 ? -0.543 16.615 33.755 1.00 20.83 315 SER A CA 1
ATOM 2666 C C . SER A 1 315 ? -1.514 15.836 32.850 1.00 20.50 315 SER A C 1
ATOM 2667 O O . SER A 1 315 ? -2.520 15.281 33.332 1.00 21.33 315 SER A O 1
ATOM 2670 N N . TYR A 1 316 ? -1.210 15.741 31.525 1.00 22.18 316 TYR A N 1
ATOM 2671 C CA . TYR A 1 316 ? -1.903 14.833 30.652 1.00 24.06 316 TYR A CA 1
ATOM 2672 C C . TYR A 1 316 ? -1.590 13.367 30.954 1.00 22.95 316 TYR A C 1
ATOM 2673 O O . TYR A 1 316 ? -2.289 12.501 30.467 1.00 22.33 316 TYR A O 1
ATOM 2682 N N . LEU A 1 317 ? -0.499 13.137 31.666 1.00 24.16 317 LEU A N 1
ATOM 2683 C CA . LEU A 1 317 ? 0.012 11.770 31.887 1.00 25.03 317 LEU A CA 1
ATOM 2684 C C . LEU A 1 317 ? -0.224 11.345 33.338 1.00 26.06 317 LEU A C 1
ATOM 2685 O O . LEU A 1 317 ? -0.274 12.184 34.247 1.00 26.11 317 LEU A O 1
ATOM 2690 N N . PRO A 1 318 ? -0.352 10.040 33.569 1.00 28.11 318 PRO A N 1
ATOM 2691 C CA . PRO A 1 318 ? -0.284 8.964 32.559 1.00 27.40 318 PRO A CA 1
ATOM 2692 C C . PRO A 1 318 ? -1.514 8.937 31.746 1.00 25.90 318 PRO A C 1
ATOM 2693 O O . PRO A 1 318 ? -2.598 9.272 32.261 1.00 25.59 318 PRO A O 1
ATOM 2697 N N . LEU A 1 319 ? -1.408 8.520 30.496 1.00 26.19 319 LEU A N 1
ATOM 2698 C CA . LEU A 1 319 ? -2.607 8.375 29.662 1.00 29.29 319 LEU A CA 1
ATOM 2699 C C . LEU A 1 319 ? -3.471 7.240 30.224 1.00 30.56 319 LEU A C 1
ATOM 2700 O O . LEU A 1 319 ? -2.921 6.331 30.851 1.00 30.70 319 LEU A O 1
ATOM 2705 N N . PRO A 1 320 ? -4.785 7.297 30.049 1.00 31.61 320 PRO A N 1
ATOM 2706 C CA . PRO A 1 320 ? -5.605 8.264 29.321 1.00 31.85 320 PRO A CA 1
ATOM 2707 C C . PRO A 1 320 ? -6.089 9.462 30.141 1.00 31.50 320 PRO A C 1
ATOM 2708 O O . PRO A 1 320 ? -6.508 10.457 29.510 1.00 33.21 320 PRO A O 1
ATOM 2712 N N . HIS A 1 321 ? -6.072 9.417 31.482 1.00 29.03 321 HIS A N 1
ATOM 2713 C CA . HIS A 1 321 ? -6.747 10.479 32.303 1.00 28.43 321 HIS A CA 1
ATOM 2714 C C . HIS A 1 321 ? -5.856 11.522 32.949 1.00 24.97 321 HIS A C 1
ATOM 2715 O O . HIS A 1 321 ? -6.346 12.510 33.490 1.00 24.92 321 HIS A O 1
ATOM 2722 N N . GLY A 1 322 ? -4.545 11.335 32.837 1.00 24.21 322 GLY A N 1
ATOM 2723 C CA . GLY A 1 322 ? -3.610 12.284 33.377 1.00 23.77 322 GLY A CA 1
ATOM 2724 C C . GLY A 1 322 ? -3.523 12.289 34.895 1.00 24.08 322 GLY A C 1
ATOM 2725 O O . GLY A 1 322 ? -3.876 11.279 35.538 1.00 23.75 322 GLY A O 1
ATOM 2726 N N . SER A 1 323 ? -3.127 13.432 35.455 1.00 21.51 323 SER A N 1
ATOM 2727 C CA . SER A 1 323 ? -3.045 13.589 36.897 1.00 22.25 323 SER A CA 1
ATOM 2728 C C . SER A 1 323 ? -3.472 14.999 37.256 1.00 21.90 323 SER A C 1
ATOM 2729 O O . SER A 1 323 ? -2.965 15.986 36.662 1.00 20.90 323 SER A O 1
ATOM 2732 N N . PRO A 1 324 ? -4.358 15.135 38.277 1.00 20.95 324 PRO A N 1
ATOM 2733 C CA . PRO A 1 324 ? -4.856 16.509 38.653 1.00 19.95 324 PRO A CA 1
ATOM 2734 C C . PRO A 1 324 ? -3.786 17.353 39.343 1.00 21.21 324 PRO A C 1
ATOM 2735 O O . PRO A 1 324 ? -3.781 18.579 39.198 1.00 20.84 324 PRO A O 1
ATOM 2739 N N . ASN A 1 325 ? -2.882 16.716 40.120 1.00 21.41 325 ASN A N 1
ATOM 2740 C CA . ASN A 1 325 ? -1.937 17.489 40.900 1.00 22.47 325 ASN A CA 1
ATOM 2741 C C . ASN A 1 325 ? -2.533 18.676 41.658 1.00 21.65 325 ASN A C 1
ATOM 2742 O O . ASN A 1 325 ? -2.093 19.819 41.480 1.00 21.49 325 ASN A O 1
ATOM 2747 N N . ALA A 1 326 ? -3.530 18.390 42.485 1.00 22.14 326 ALA A N 1
ATOM 2748 C CA . ALA A 1 326 ? -4.322 19.430 43.153 1.00 23.09 326 ALA A CA 1
ATOM 2749 C C . ALA A 1 326 ? -3.497 20.057 44.284 1.00 24.05 326 ALA A C 1
ATOM 2750 O O . ALA A 1 326 ? -2.543 19.439 44.788 1.00 25.63 326 ALA A O 1
ATOM 2752 N N . CYS A 1 327 ? -3.864 21.261 44.687 1.00 23.81 327 CYS A N 1
ATOM 2753 C CA . CYS A 1 327 ? -3.214 21.860 45.873 1.00 24.77 327 CYS A CA 1
ATOM 2754 C C . CYS A 1 327 ? -3.774 21.121 47.108 1.00 25.63 327 CYS A C 1
ATOM 2755 O O . CYS A 1 327 ? -4.877 20.532 47.048 1.00 25.62 327 CYS A O 1
ATOM 2758 N N . ALA A 1 328 ? -3.013 21.141 48.200 1.00 28.23 328 ALA A N 1
ATOM 2759 C CA . ALA A 1 328 ? -3.321 20.303 49.401 1.00 30.37 328 ALA A CA 1
ATOM 2760 C C . ALA A 1 328 ? -3.412 21.193 50.626 1.00 30.90 328 ALA A C 1
ATOM 2761 O O . ALA A 1 328 ? -2.551 22.066 50.846 1.00 27.76 328 ALA A O 1
ATOM 2763 N N . ALA A 1 329 ? -4.450 20.984 51.428 1.00 33.92 329 ALA A N 1
ATOM 2764 C CA . ALA A 1 329 ? -4.524 21.606 52.758 1.00 38.78 329 ALA A CA 1
ATOM 2765 C C . ALA A 1 329 ? -3.791 20.711 53.761 1.00 41.80 329 ALA A C 1
ATOM 2766 O O . ALA A 1 329 ? -3.461 19.566 53.452 1.00 43.04 329 ALA A O 1
ATOM 2768 N N . ALA A 1 330 ? -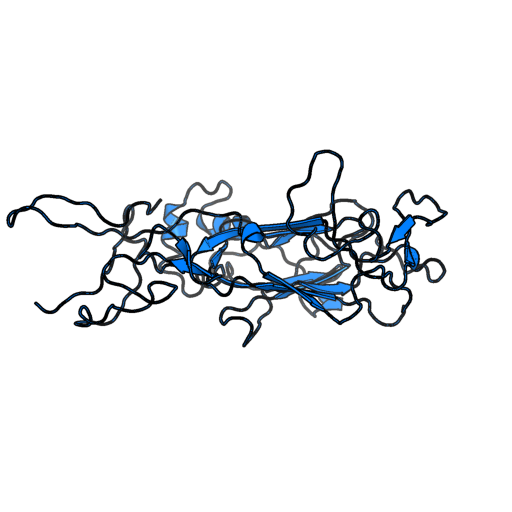3.502 21.230 54.948 1.00 46.09 330 ALA A N 1
ATOM 2769 C CA . ALA A 1 330 ? -2.583 20.521 55.883 1.00 50.78 330 ALA A CA 1
ATOM 2770 C C . ALA A 1 330 ? -3.146 19.179 56.369 1.00 52.97 330 ALA A C 1
ATOM 2771 O O . ALA A 1 330 ? -4.309 19.105 56.762 1.00 55.07 330 ALA A O 1
ATOM 2773 N N . GLY A 1 331 ? -2.348 18.119 56.306 1.00 55.60 331 GLY A N 1
ATOM 2774 C CA . GLY A 1 331 ? -2.736 16.827 56.888 1.00 57.78 331 GLY A CA 1
ATOM 2775 C C . GLY A 1 331 ? -3.568 15.990 55.938 1.00 59.66 331 GLY A C 1
ATOM 2776 O O . GLY A 1 331 ? -3.501 14.744 55.954 1.00 61.56 331 GLY A O 1
#

Organism: Homo sapiens (NCBI:txid9606)

Foldseek 3Di:
DQQDAWDWDADVVGIDIDGFQHFADKDFCLVQKDKDKDDPQFFAAVPKDFFQVVCSVVPRGQIAHCPDVVRHQDCNLQRDDDDPPGQGWTWTHFVLVPVPWSKMKMKIFFVAKWFFDFKKKWFWQQWAFQWKWKWFAARGPPDIDTLETEHLQCCVHPVFHADDLLPAALVCLLPHHYHDVRRNQIRAPRPGIDIDGDVSSLCNQCNPVNPNVVRSQVCCQPPPCPRVSRMGRMMMITRTGGGPSNDDNPSVRSRHTITITRYTGTMTGGQQLSFAHDWDADPSHIAGPGHLQADDRNSQAHHVQQPPDGQHGWGCPDPDTGGRRGGHGDD